Protein 9DD3 (pdb70)

Secondary structure (DSSP, 8-state):
-HHHHHHHHHHHHHHHH---HHHHHHHHHHHHHHHH---HHHHHHHHHHHHHHHH---HHHHHHHHHHHHHHHHHHSS---HHHHHHHHHHHHHHHH---HHHHHHHHHHHHHHHH---HHHHHHHHHHHHHHHH---HHHHHHHHHHHHHHHHHHHTT--HHHHHHHHHHHHHHHHHHHTT--HHHHHHHHHHHHHHHTT-EEEEEESSSSEEEEEE---HHHHHHHHHHHHHHHHHHT--EEEEE-SSEEEEEE--/-HHHHHHHHHHHHHHHHHH-

Foldseek 3Di:
DVLLVQLVVLLVVLCVLDVDVLSNVLSVLLSVLLVLAPDVVLSVLSNVLSVVSVVDDDPLVNSLSSLLSNLVSLPPRDHDPPLLVLLSVLLVVQLVPDPDVLSSCLSSQLSSLLSVADDPLLSVLLNVLSVVLVVDPDQLLSLLSSLLSNLLSLLRSVPFDPVLSVVSSVLSVVLSVCVVVPHALLVSLVSSLVSNLSRVPWDWDWDPPDPKIKIKTADDDPVRVVSSCVSNVSSCVSNVWDWDWDDDDRIIMIITHD/DVVVVVVVVVVVVVVVVVVD

Radius of gyration: 18.85 Å; Cα contacts (8 Å, |Δi|>4): 467; chains: 2; bounding box: 52×33×50 Å

Nearest PDB structures (foldseek):
  8ure-assembly1_G  TM=5.162E-01  e=3.444E-11  synthetic construct
  6mrs-assembly1_A  TM=9.207E-01  e=2.070E-06  synthetic construct
  7mwr-assembly1_B  TM=3.438E-01  e=7.691E-09  synthetic construct
  8utm-assembly1_E  TM=3.183E-01  e=1.941E-05  synthetic construct
  7mwr-assembly1_A  TM=3.911E-01  e=2.193E-04  synthetic construct

Solvent-accessible surface area: 12663 Å² total; per-residue (Å²): 70,84,65,62,114,58,4,136,100,0,11,115,58,0,32,141,84,6,170,42,134,55,0,105,125,9,0,182,27,2,16,92,4,1,102,86,4,128,50,83,70,0,13,66,0,2,66,61,0,0,59,47,0,53,96,38,135,61,62,99,47,0,44,2,0,0,4,0,2,0,0,0,2,48,2,13,78,71,141,17,66,85,70,19,4,44,2,0,15,28,0,0,57,14,0,74,85,7,165,31,56,67,1,4,41,0,0,0,35,0,0,9,9,1,3,92,18,120,43,100,31,1,4,59,2,1,16,75,2,0,80,76,0,75,90,24,174,72,70,170,22,13,17,3,0,0,1,0,2,12,0,0,1,21,0,11,65,46,62,19,55,50,111,99,3,112,76,1,37,60,9,0,72,95,0,0,54,12,18,91,165,64,19,37,51,31,100,10,0,35,23,0,0,42,0,0,3,91,1,23,38,23,91,56,112,72,89,79,117,61,117,50,26,80,0,23,0,118,46,0,132,137,86,60,16,112,34,0,38,68,1,0,92,15,0,4,101,0,13,58,8,192,27,85,21,128,86,123,71,75,24,0,5,0,10,1,92,116,103,162,126,39,16,127,70,0,2,76,22,0,36,128,0,1,80,86,11,54

Sequence (278 aa):
GSLREEIRKLAEQLSEKYKDEEIRELAREAAELAEESDDPEVLELAYEALKKGLELEDEEKVKLILLAAVLAARRVARGEVPEEKLEIALKALELAEASEDERIIRGALRAALAAARTDDPLALEVVLEALERAQASEDERLIRAILAAAYAFALLAVAGASAERLKEAEAIVKELIAAAEKKGASPQELVLLVIEMMVKGMGVTMETHRSGNEVKVVIKGLHESQQEVLLEAVLFAAELMGVRVRIRFKGDTVTIVVREKKELAKEVIETAKKLIEKLA

B-factor: mean 35.23, std 11.56, range [17.28, 79.84]

Structure (mmCIF, N/CA/C/O backbone):
data_9DD3
#
_entry.id   9DD3
#
_cell.length_a   90.171
_cell.length_b   35.663
_cell.length_c   75.522
_cell.angle_alpha   90.000
_cell.angle_beta   116.200
_cell.angle_gamma   90.000
#
_symmetry.space_group_name_H-M   'C 1 2 1'
#
loop_
_entity.id
_entity.type
_entity.pdbx_description
1 polymer 'Designed allosteric facilitated dissociation switch AS5 H'
2 polymer 'Designed allosteric facilitated dissociation switch AS5 E'
3 water water
#
loop_
_atom_site.group_PDB
_atom_site.id
_atom_site.type_symbol
_atom_site.label_atom_id
_atom_site.label_alt_id
_atom_site.label_comp_id
_atom_site.label_asym_id
_atom_site.label_entity_id
_atom_site.label_seq_id
_atom_site.pdbx_PDB_ins_code
_atom_site.Cartn_x
_atom_site.Cartn_y
_atom_site.Cartn_z
_atom_site.occupancy
_atom_site.B_iso_or_equiv
_atom_site.auth_seq_id
_atom_site.auth_comp_id
_atom_site.auth_asym_id
_atom_site.auth_atom_id
_atom_site.pdbx_PDB_model_num
ATOM 1 N N . GLY A 1 3 ? -19.94181 9.96675 64.27883 1.000 64.58045 0 GLY A N 1
ATOM 2 C CA . GLY A 1 3 ? -21.38413 9.97387 64.11161 1.000 61.32673 0 GLY A CA 1
ATOM 3 C C . GLY A 1 3 ? -21.86664 11.20589 63.37362 1.000 54.68945 0 GLY A C 1
ATOM 4 O O . GLY A 1 3 ? -22.05280 11.18299 62.15526 1.000 49.71638 0 GLY A O 1
ATOM 5 N N . SER A 1 4 ? -22.08404 12.29041 64.12005 1.000 57.72675 1 SER A N 1
ATOM 6 C CA . SER A 1 4 ? -22.36153 13.56756 63.47607 1.000 54.80579 1 SER A CA 1
ATOM 7 C C . SER A 1 4 ? -21.12941 14.09085 62.75239 1.000 40.82543 1 SER A C 1
ATOM 8 O O . SER A 1 4 ? -21.25328 14.75497 61.71661 1.000 39.99304 1 SER A O 1
ATOM 11 N N . LEU A 1 5 ? -19.93777 13.79675 63.27900 1.000 40.40759 2 LEU A N 1
ATOM 12 C CA . LEU A 1 5 ? -18.71044 14.17372 62.58842 1.000 40.04041 2 LEU A CA 1
ATOM 13 C C . LEU A 1 5 ? -18.58780 13.44776 61.25681 1.000 33.40398 2 LEU A C 1
ATOM 14 O O . LEU A 1 5 ? -18.17416 14.04243 60.25499 1.000 34.04882 2 LEU A O 1
ATOM 19 N N . ARG A 1 6 ? -18.94095 12.15927 61.22594 1.000 28.36823 3 ARG A N 1
ATOM 20 C CA . ARG A 1 6 ? -18.82909 11.39611 59.98617 1.000 31.07563 3 ARG A CA 1
ATOM 21 C C . ARG A 1 6 ? -19.74213 11.96143 58.90672 1.000 26.90850 3 ARG A C 1
ATOM 22 O O . ARG A 1 6 ? -19.33932 12.08088 57.74291 1.000 30.72446 3 ARG A O 1
ATOM 30 N N . GLU A 1 7 ? -20.97611 12.31419 59.27581 1.000 26.66028 4 GLU A N 1
ATOM 31 C CA . GLU A 1 7 ? -21.89415 12.93685 58.32765 1.000 34.68860 4 GLU A CA 1
ATOM 32 C C . GLU A 1 7 ? -21.34873 14.26716 57.82367 1.000 34.14811 4 GLU A C 1
ATOM 33 O O . GLU A 1 7 ? -21.37953 14.55067 56.61966 1.000 29.40087 4 GLU A O 1
ATOM 39 N N . GLU A 1 8 ? -20.84745 15.10120 58.73629 1.000 30.20756 5 GLU A N 1
ATOM 40 C CA . GLU A 1 8 ? -20.38167 16.42751 58.34580 1.000 35.17117 5 GLU A CA 1
ATOM 41 C C . GLU A 1 8 ? -19.13432 16.35575 57.47726 1.000 31.08234 5 GLU A C 1
ATOM 42 O O . GLU A 1 8 ? -18.97142 17.17608 56.56565 1.000 28.25863 5 GLU A O 1
ATOM 48 N N . ILE A 1 9 ? -18.25230 15.38650 57.73819 1.000 28.55430 6 ILE A N 1
ATOM 49 C CA . ILE A 1 9 ? -17.04232 15.23645 56.93242 1.000 25.77903 6 ILE A CA 1
ATOM 50 C C . ILE A 1 9 ? -17.40214 14.97865 55.47340 1.000 24.60164 6 ILE A C 1
ATOM 51 O O . ILE A 1 9 ? -16.85557 15.60886 54.56144 1.000 24.28302 6 ILE A O 1
ATOM 56 N N . ARG A 1 10 ? -18.33659 14.05438 55.23187 1.000 26.52263 7 ARG A N 1
ATOM 57 C CA . ARG A 1 10 ? -18.74432 13.77186 53.85902 1.000 28.72526 7 ARG A CA 1
ATOM 58 C C . ARG A 1 10 ? -19.43127 14.97619 53.22386 1.000 29.26929 7 ARG A C 1
ATOM 59 O O . ARG A 1 10 ? -19.20178 15.27620 52.04514 1.000 28.76632 7 ARG A O 1
ATOM 67 N N . LYS A 1 11 ? -20.26605 15.68506 53.98844 1.000 26.38125 8 LYS A N 1
ATOM 68 C CA . LYS A 1 11 ? -20.92603 16.87814 53.46315 1.000 32.89032 8 LYS A CA 1
ATOM 69 C C . LYS A 1 11 ? -19.90608 17.95311 53.10143 1.000 32.31578 8 LYS A C 1
ATOM 70 O O . LYS A 1 11 ? -19.98304 18.56416 52.02951 1.000 29.25167 8 LYS A O 1
ATOM 76 N N . LEU A 1 12 ? -18.93663 18.19457 53.98658 1.000 24.59582 9 LEU A N 1
ATOM 77 C CA . LEU A 1 12 ? -17.96434 19.25763 53.74456 1.000 24.17186 9 LEU A CA 1
ATOM 78 C C . LEU A 1 12 ? -17.07662 18.94331 52.54785 1.000 23.46899 9 LEU A C 1
ATOM 79 O O . LEU A 1 12 ? -16.74133 19.84075 51.76597 1.000 30.25653 9 LEU A O 1
ATOM 84 N N . ALA A 1 13 ? -16.67666 17.68019 52.39354 1.000 26.23747 10 ALA A N 1
ATOM 85 C CA . ALA A 1 13 ? -15.83279 17.31311 51.26080 1.000 35.66919 10 ALA A CA 1
ATOM 86 C C . ALA A 1 13 ? -16.53674 17.59139 49.93864 1.000 34.28962 10 ALA A C 1
ATOM 87 O O . ALA A 1 13 ?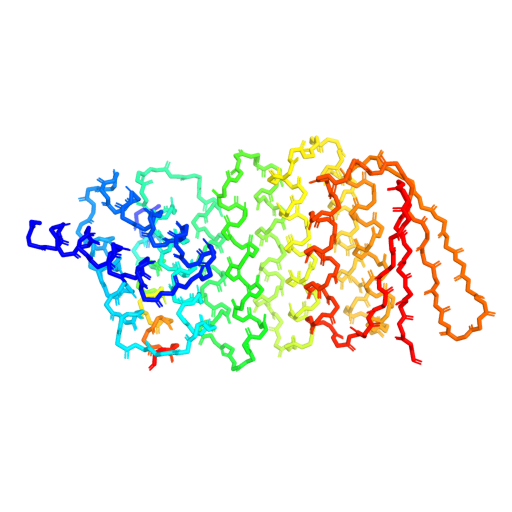 -15.91507 18.07194 48.98235 1.000 30.06578 10 ALA A O 1
ATOM 89 N N . GLU A 1 14 ? -17.83661 17.29984 49.86538 1.000 30.23450 11 GLU A N 1
ATOM 90 C CA . GLU A 1 14 ? -18.58975 17.62054 48.65805 1.000 29.76268 11 GLU A CA 1
ATOM 91 C C . GLU A 1 14 ? -18.71186 19.12785 48.46925 1.000 38.28345 11 GLU A C 1
ATOM 92 O O . GLU A 1 14 ? -18.56906 19.63120 47.34818 1.000 30.14587 11 GLU A O 1
ATOM 98 N N . GLN A 1 15 ? -18.97200 19.86661 49.55267 1.000 26.56561 12 GLN A N 1
ATOM 99 C CA . GLN A 1 15 ? -19.07232 21.31846 49.43868 1.000 30.24459 12 GLN A CA 1
ATOM 100 C C . GLN A 1 15 ? -17.75327 21.92605 48.97893 1.000 36.69586 12 GLN A C 1
ATOM 101 O O . GLN A 1 15 ? -17.73846 22.82263 48.12659 1.000 28.46316 12 GLN A O 1
ATOM 107 N N . LEU A 1 16 ? -16.63272 21.43970 49.52349 1.000 32.71635 13 LEU A N 1
ATOM 108 C CA . LEU A 1 16 ? -15.32575 21.92415 49.08981 1.000 32.67975 13 LEU A CA 1
ATOM 109 C C . LEU A 1 16 ? -15.11251 21.67672 47.60103 1.000 28.11659 13 LEU A C 1
ATOM 110 O O . LEU A 1 16 ? -14.51148 22.50471 46.90493 1.000 36.22675 13 LEU A O 1
ATOM 115 N N . SER A 1 17 ? -15.60928 20.54792 47.09204 1.000 33.61506 14 SER A N 1
ATOM 116 C CA . SER A 1 17 ? -15.45496 20.23260 45.67732 1.000 38.14380 14 SER A CA 1
ATOM 117 C C . SER A 1 17 ? -16.30000 21.13336 44.78535 1.000 46.10369 14 SER A C 1
ATOM 118 O O . SER A 1 17 ? -15.96209 21.31159 43.61082 1.000 38.98146 14 SER A O 1
ATOM 121 N N . GLU A 1 18 ? -17.38658 21.70418 45.30924 1.000 36.73293 15 GLU A N 1
ATOM 122 C CA . GLU A 1 18 ? -18.16137 22.66018 44.52475 1.000 38.00720 15 GLU A CA 1
ATOM 123 C C . GLU A 1 18 ? -17.54322 24.05121 44.57912 1.000 32.59035 15 GLU A C 1
ATOM 124 O O . GLU A 1 18 ? -17.55101 24.77896 43.57897 1.000 34.77513 15 GLU A O 1
ATOM 130 N N . LYS A 1 19 ? -16.99305 24.42895 45.73411 1.000 31.12212 16 LYS A N 1
ATOM 131 C CA . LYS A 1 19 ? -16.45601 25.77469 45.90475 1.000 38.04024 16 LYS A CA 1
ATOM 132 C C . LYS A 1 19 ? -15.21395 25.99533 45.04835 1.000 32.69460 16 LYS A C 1
ATOM 133 O O . LYS A 1 19 ? -15.08047 27.03290 44.38944 1.000 39.40661 16 LYS A O 1
ATOM 139 N N . TYR A 1 20 ? -14.28929 25.03836 45.05090 1.000 33.03634 17 TYR A N 1
ATOM 140 C CA . TYR A 1 20 ? -12.99267 25.19538 44.40384 1.000 40.06416 17 TYR A CA 1
ATOM 141 C C . TYR A 1 20 ? -12.91198 24.33659 43.14896 1.000 37.36775 17 TYR A C 1
ATOM 142 O O . TYR A 1 20 ? -13.17287 23.12910 43.19446 1.000 38.05609 17 TYR A O 1
ATOM 151 N N . LYS A 1 21 ? -12.53826 24.96776 42.03217 1.000 42.94488 18 LYS A N 1
ATOM 152 C CA . LYS A 1 21 ? -12.39856 24.27315 40.75867 1.000 46.87710 18 LYS A CA 1
ATOM 153 C C . LYS A 1 21 ? -11.08287 23.51706 40.63572 1.000 42.21634 18 LYS A C 1
ATOM 154 O O . LYS A 1 21 ? -10.98455 22.60377 39.81003 1.000 56.11797 18 LYS A O 1
ATOM 160 N N . ASP A 1 22 ? -10.07773 23.87125 41.43152 1.000 35.61012 19 ASP A N 1
ATOM 161 C CA . ASP A 1 22 ? -8.76461 23.25431 41.29874 1.000 33.25313 19 ASP A CA 1
ATOM 162 C C . ASP A 1 22 ? -8.82221 21.77150 41.64927 1.000 39.04125 19 ASP A C 1
ATOM 163 O O . ASP A 1 22 ? -9.34126 21.38536 42.70050 1.000 38.39869 19 ASP A O 1
ATOM 168 N N . GLU A 1 23 ? -8.27570 20.93997 40.75643 1.000 37.55908 20 GLU A N 1
ATOM 169 C CA . GLU A 1 23 ? -8.42913 19.49306 40.88416 1.000 38.35894 20 GLU A CA 1
ATOM 170 C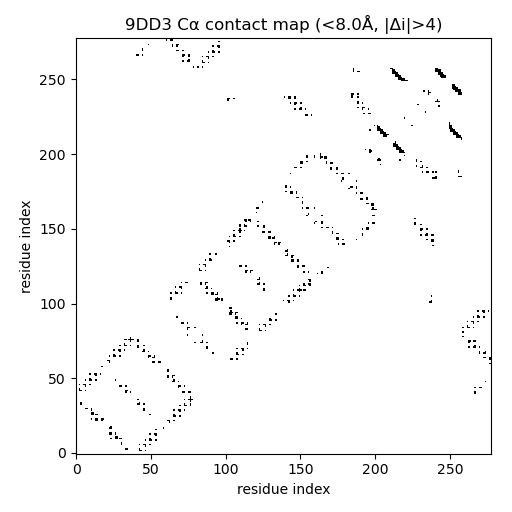 C . GLU A 1 23 ? -7.73271 18.94995 42.12474 1.000 28.18688 20 GLU A C 1
ATOM 171 O O . GLU A 1 23 ? -8.14209 17.91033 42.65393 1.000 37.47942 20 GLU A O 1
ATOM 177 N N . GLU A 1 24 ? -6.69066 19.63388 42.60201 1.000 27.88461 21 GLU A N 1
ATOM 178 C CA . GLU A 1 24 ? -5.94760 19.14568 43.76049 1.000 31.64766 21 GLU A CA 1
ATOM 179 C C . GLU A 1 24 ? -6.76008 19.27826 45.04497 1.000 34.74782 21 GLU A C 1
ATOM 180 O O . GLU A 1 24 ? -6.76976 18.35856 45.87034 1.000 28.76607 21 GLU A O 1
ATOM 186 N N . ILE A 1 25 ? -7.43625 20.41578 45.24353 1.000 36.73445 22 ILE A N 1
ATOM 187 C CA . ILE A 1 25 ? -8.33509 20.54397 46.39224 1.000 36.41051 22 ILE A CA 1
ATOM 188 C C . ILE A 1 25 ? -9.42813 19.48783 46.34211 1.000 32.97359 22 ILE A C 1
ATOM 189 O O . ILE A 1 25 ? -9.74929 18.86425 47.36005 1.000 29.72747 22 ILE A O 1
ATOM 194 N N . ARG A 1 26 ? -10.02181 19.27265 45.16588 1.000 32.12816 23 ARG A N 1
ATOM 195 C CA . ARG A 1 26 ? -11.05967 18.25340 45.04619 1.000 28.69812 23 ARG A CA 1
ATOM 196 C C . ARG A 1 26 ? -10.52062 16.87512 45.40790 1.000 25.88217 23 ARG A C 1
ATOM 197 O O . ARG A 1 26 ? -11.19802 16.09069 46.08364 1.000 28.77295 23 ARG A O 1
ATOM 205 N N . GLU A 1 27 ? -9.29783 16.56695 44.97368 0.965 27.42669 24 GLU A N 1
ATOM 206 C CA . GLU A 1 27 ? -8.70344 15.27133 45.28415 0.965 30.12987 24 GLU A CA 1
ATOM 207 C C . GLU A 1 27 ? -8.40525 15.14266 46.77276 0.965 30.04459 24 GLU A C 1
ATOM 208 O O . GLU A 1 27 ? -8.72854 14.12297 47.39299 0.965 26.81262 24 GLU A O 1
ATOM 214 N N . LEU A 1 28 ? -7.78211 16.16684 47.36186 1.000 23.48706 25 LEU A N 1
ATOM 215 C CA . LEU A 1 28 ? -7.42825 16.10046 48.77823 1.000 23.35336 25 LEU A CA 1
ATOM 216 C C . LEU A 1 28 ? -8.66924 16.09169 49.66567 1.000 25.59069 25 LEU A C 1
ATOM 217 O O . LEU A 1 28 ? -8.69190 15.41665 50.70205 1.000 23.80129 25 LEU A O 1
ATOM 222 N N . ALA A 1 29 ? -9.70446 16.84330 49.28744 1.000 26.64626 26 ALA A N 1
ATOM 223 C CA . ALA A 1 29 ? -10.94738 16.81076 50.05226 1.000 28.04805 26 ALA A CA 1
ATOM 224 C C . ALA A 1 29 ? -11.54800 15.41188 50.05640 1.000 30.68121 26 ALA A C 1
ATOM 225 O O . ALA A 1 29 ? -11.95489 14.90729 51.10952 1.000 27.66489 26 ALA A O 1
ATOM 227 N N . ARG A 1 30 ? -11.59741 14.76652 48.88613 1.000 28.12631 27 ARG A N 1
ATOM 228 C CA . ARG A 1 30 ? -12.10198 13.39916 48.80251 1.000 29.06050 27 ARG A CA 1
ATOM 229 C C . ARG A 1 30 ? -11.22604 12.43385 49.58907 1.000 29.68930 27 ARG A C 1
ATOM 230 O O . ARG A 1 30 ? -11.73537 11.51485 50.24353 1.000 30.82099 27 ARG A O 1
ATOM 238 N N . GLU A 1 31 ? -9.90471 12.62427 49.53784 1.000 26.76759 28 GLU A N 1
ATOM 239 C CA . GLU A 1 31 ? -9.00999 11.71923 50.24844 1.000 25.51141 28 GLU A CA 1
ATOM 240 C C . GLU A 1 31 ? -9.18757 11.85589 51.75383 1.000 25.95444 28 GLU A C 1
ATOM 241 O O . GLU A 1 31 ? -9.14219 10.85741 52.48030 1.000 27.63792 28 GLU A O 1
ATOM 247 N N . ALA A 1 32 ? -9.39737 13.08572 52.23747 1.000 25.80322 29 ALA A N 1
ATOM 248 C CA . ALA A 1 32 ? -9.61810 13.28711 53.66623 1.000 27.57003 29 ALA A CA 1
ATOM 249 C C . ALA A 1 32 ? -10.85440 12.53823 54.13961 1.000 30.38336 29 ALA A C 1
ATOM 250 O O . ALA A 1 32 ? -10.83399 11.89969 55.19665 1.000 29.71327 29 ALA A O 1
ATOM 252 N N . ALA A 1 33 ? -11.93805 12.59133 53.36293 1.000 27.65502 30 ALA A N 1
ATOM 253 C CA . ALA A 1 33 ? -13.14286 11.85838 53.73388 1.000 33.93020 30 ALA A CA 1
ATOM 254 C C . ALA A 1 33 ? -12.89443 10.35483 53.73965 1.000 29.98308 30 ALA A C 1
ATOM 255 O O . ALA A 1 33 ? -13.36508 9.64258 54.63547 1.000 29.57297 30 ALA A O 1
ATOM 257 N N . GLU A 1 34 ? -12.15485 9.85251 52.74766 1.000 26.43578 31 GLU A N 1
ATOM 258 C CA . GLU A 1 34 ? -11.89975 8.41812 52.67386 1.000 28.48591 31 GLU A CA 1
ATOM 259 C C . GLU A 1 34 ? -11.02622 7.95938 53.83626 1.000 29.84969 31 GLU A C 1
ATOM 260 O O . GLU A 1 34 ? -11.34231 6.97210 54.51198 1.000 29.24410 31 GLU A O 1
ATOM 266 N N . LEU A 1 35 ? -9.93122 8.67838 54.09712 1.000 27.00329 32 LEU A N 1
ATOM 267 C CA . LEU A 1 35 ? -9.04120 8.30063 55.19096 1.000 26.37319 32 LEU A CA 1
ATOM 268 C C . LEU A 1 35 ? -9.73181 8.42960 56.54350 1.000 27.88985 32 LEU A C 1
ATOM 269 O O . LEU A 1 35 ? -9.49709 7.62014 57.44787 1.000 30.54610 32 LEU A O 1
ATOM 274 N N . ALA A 1 36 ? -10.57435 9.45124 56.70966 1.000 31.37712 33 ALA A N 1
ATOM 275 C CA . ALA A 1 36 ? -11.29942 9.60153 57.96708 1.000 35.58231 33 ALA A CA 1
ATOM 276 C C . ALA A 1 36 ? -12.22881 8.41909 58.21063 1.000 39.22036 33 ALA A C 1
ATOM 277 O O . ALA A 1 36 ? -12.36636 7.95088 59.34746 1.000 38.19605 33 ALA A O 1
ATOM 279 N N . GLU A 1 37 ? -12.86437 7.91133 57.15291 1.000 31.28012 34 GLU A N 1
ATOM 280 C CA . GLU A 1 37 ? -13.73420 6.75032 57.30960 1.000 39.06891 34 GLU A CA 1
ATOM 281 C C . GLU A 1 37 ? -12.92715 5.48275 57.56934 1.000 42.79387 34 GLU A C 1
ATOM 282 O O . GLU A 1 37 ? -13.31727 4.65621 58.40290 1.000 34.87077 34 GLU A O 1
ATOM 288 N N . GLU A 1 38 ? -11.79784 5.31294 56.86979 1.000 34.13885 35 GLU A N 1
ATOM 289 C CA . GLU A 1 38 ? -10.99536 4.10241 57.03581 1.000 31.58374 35 GLU A CA 1
ATOM 290 C C . GLU A 1 38 ? -10.40749 3.99488 58.43734 1.000 41.93794 35 GLU A C 1
ATOM 291 O O . GLU A 1 38 ? -10.17331 2.88329 58.92504 1.000 41.89042 35 GLU A O 1
ATOM 297 N N . SER A 1 39 ? -10.16665 5.11986 59.09857 1.000 37.78950 36 SER A N 1
ATOM 298 C CA . SER A 1 39 ? -9.72312 5.10034 60.48256 1.000 41.50602 36 SER A CA 1
ATOM 299 C C . SER A 1 39 ? -10.92489 5.01302 61.41397 1.000 44.29425 36 SER A C 1
ATOM 300 O O . SER A 1 39 ? -12.01244 5.50779 61.10654 1.000 52.19511 36 SER A O 1
ATOM 303 N N . ASP A 1 40 ? -10.72173 4.36764 62.55934 0.775 46.03906 37 ASP A N 1
ATOM 304 C CA . ASP A 1 40 ? -11.71818 4.34916 63.62013 0.775 56.90018 37 ASP A CA 1
ATOM 305 C C . ASP A 1 40 ? -11.35874 5.29850 64.75214 0.775 58.75257 37 ASP A C 1
ATOM 306 O O . ASP A 1 40 ? -11.95242 5.21817 65.83221 0.775 45.05680 37 ASP A O 1
ATOM 311 N N . ASP A 1 41 ? -10.40138 6.19538 64.52372 1.000 59.47238 38 ASP A N 1
ATOM 312 C CA . ASP A 1 41 ? -9.94509 7.11706 65.55201 1.000 39.65746 38 ASP A CA 1
ATOM 313 C C . ASP A 1 41 ? -10.83504 8.35048 65.55889 1.000 54.55313 38 ASP A C 1
ATOM 314 O O . ASP A 1 41 ? -10.95617 9.01909 64.52121 1.000 39.73833 38 ASP A O 1
ATOM 319 N N . PRO A 1 42 ? -11.48557 8.67586 66.67864 1.000 47.47388 39 PRO A N 1
ATOM 320 C CA . PRO A 1 42 ? -12.18466 9.96692 66.75685 1.000 45.29540 39 PRO A CA 1
ATOM 321 C C . PRO A 1 42 ? -11.26206 11.14253 66.50684 1.000 41.16396 39 PRO A C 1
ATOM 322 O O . PRO A 1 42 ? -11.66282 12.10766 65.84733 1.000 40.91640 39 PRO A O 1
ATOM 326 N N . GLU A 1 43 ? -10.02380 11.07655 67.00997 1.000 42.90483 40 GLU A N 1
ATOM 327 C CA . GLU A 1 43 ? -9.08231 12.17906 66.84101 1.000 36.14712 40 GLU A CA 1
ATOM 328 C C . GLU A 1 43 ? -8.80046 12.46889 65.37239 1.000 32.74459 40 GLU A C 1
ATOM 329 O O . GLU A 1 43 ? -8.58848 13.62978 65.00217 1.000 36.07393 40 GLU A O 1
ATOM 335 N N . VAL A 1 44 ? -8.79037 11.43584 64.52500 1.000 29.76607 41 VAL A N 1
ATOM 336 C CA . VAL A 1 44 ? -8.64869 11.65488 63.08814 1.000 36.34405 41 VAL A CA 1
ATOM 337 C C . VAL A 1 44 ? -9.90684 12.30325 62.52364 1.000 29.65672 41 VAL A C 1
ATOM 338 O O . VAL A 1 44 ? -9.83734 13.14800 61.62137 1.000 30.11115 41 VAL A O 1
ATOM 342 N N . LEU A 1 45 ? -11.07521 11.92282 63.04716 1.000 30.53539 42 LEU A N 1
ATOM 343 C CA . LEU A 1 45 ? -12.32829 12.50578 62.57648 1.000 33.72539 42 LEU A CA 1
ATOM 344 C C . LEU A 1 45 ? -12.41464 13.99246 62.90261 1.000 26.27031 42 LEU A C 1
ATOM 345 O O . LEU A 1 45 ? -12.81817 14.79289 62.05008 1.000 30.02602 42 LEU A O 1
ATOM 350 N N . GLU A 1 46 ? -12.05267 14.38739 64.13160 1.000 31.06704 43 GLU A N 1
ATOM 351 C CA . GLU A 1 46 ? -12.06856 15.81113 64.46046 1.000 35.79536 43 GLU A CA 1
ATOM 352 C C . GLU A 1 46 ? -11.04435 16.57885 63.64103 1.000 21.90260 43 GLU A C 1
ATOM 353 O O . GLU A 1 46 ? -11.28076 17.73932 63.29058 1.000 29.62860 43 GLU A O 1
ATOM 359 N N . LEU A 1 47 ? -9.90761 15.95164 63.32807 1.000 26.97403 44 LEU A N 1
ATOM 360 C CA . LEU A 1 47 ? -8.91232 16.61054 62.48970 1.000 26.25046 44 LEU A CA 1
ATOM 361 C C . LEU A 1 47 ? -9.44957 16.83858 61.08308 1.000 31.97948 44 LEU A C 1
ATOM 362 O O . LEU A 1 47 ? -9.36609 17.95041 60.55179 1.000 26.13983 44 LEU A O 1
ATOM 367 N N . ALA A 1 48 ? -10.00017 15.79210 60.46053 1.000 30.26330 45 ALA A N 1
ATOM 368 C CA . ALA A 1 48 ? -10.55680 15.94430 59.11912 1.000 32.29243 45 ALA A CA 1
ATOM 369 C C . ALA A 1 48 ? -11.69607 16.95557 59.10511 1.000 31.87691 45 ALA A C 1
ATOM 370 O O . ALA A 1 48 ? -11.78265 17.79136 58.19853 1.000 25.04050 45 ALA A O 1
ATOM 372 N N . TYR A 1 49 ? -12.57079 16.90617 60.11195 1.000 27.80541 46 TYR A N 1
ATOM 373 C CA . TYR A 1 49 ? -13.68314 17.84702 60.17635 1.000 29.18845 46 TYR A CA 1
ATOM 374 C C . TYR A 1 49 ? -13.17525 19.27954 60.28925 1.000 26.65674 46 TYR A C 1
ATOM 375 O O . TYR A 1 49 ? -13.62201 20.17147 59.55805 1.000 29.68605 46 TYR A O 1
ATOM 384 N N . GLU A 1 50 ? -12.22334 19.51024 61.19715 1.000 29.27420 47 GLU A N 1
ATOM 385 C CA . GLU A 1 50 ? -11.68219 20.85049 61.39881 1.000 30.40401 47 GLU A CA 1
ATOM 386 C C . GLU A 1 50 ? -11.04349 21.39386 60.12829 1.000 24.80796 47 GLU A C 1
ATOM 387 O O . GLU A 1 50 ? -11.23434 22.56480 59.78246 1.000 28.31666 47 GLU A O 1
ATOM 393 N N . ALA A 1 51 ? -10.28766 20.55493 59.41786 1.000 27.15897 48 ALA A N 1
ATOM 394 C CA . ALA A 1 51 ? -9.60640 21.01213 58.21063 1.000 24.45885 48 ALA A CA 1
ATOM 395 C C . ALA A 1 51 ? -10.59673 21.31613 57.09595 1.000 24.65498 48 ALA A C 1
ATOM 396 O O . ALA A 1 51 ? -10.48364 22.34448 56.41835 1.000 27.44769 48 ALA A O 1
ATOM 398 N N . LEU A 1 52 ? -11.56719 20.42638 56.88253 1.000 23.69199 49 LEU A N 1
ATOM 399 C CA . LEU A 1 52 ? -12.55730 20.65382 55.83583 1.000 25.60238 49 LEU A CA 1
ATOM 400 C C . LEU A 1 52 ? -13.39236 21.89075 56.13442 1.000 28.62181 49 LEU A C 1
ATOM 401 O O . LEU A 1 52 ? -13.72107 22.66127 55.22539 1.000 29.27235 49 LEU A O 1
ATOM 406 N N . LYS A 1 53 ? -13.72885 22.10460 57.41012 1.000 25.47912 50 LYS A N 1
ATOM 407 C CA . LYS A 1 53 ? -14.51348 23.27546 57.78933 1.000 29.58656 50 LYS A CA 1
ATOM 408 C C . LYS A 1 53 ? -13.74560 24.56530 57.52475 1.000 29.98832 50 LYS A C 1
ATOM 409 O O . LYS A 1 53 ? -14.31496 25.54607 57.03215 1.000 34.99620 50 LYS A O 1
ATOM 415 N N . LYS A 1 54 ? -12.45003 24.58439 57.84827 1.000 30.50910 51 LYS A N 1
ATOM 416 C CA . LYS A 1 54 ? -11.63876 25.76668 57.57493 1.000 31.27352 51 LYS A CA 1
ATOM 417 C C . LYS A 1 54 ? -11.51839 26.01806 56.07714 1.000 39.76505 51 LYS A C 1
ATOM 418 O O . LYS A 1 54 ? -11.51876 27.17206 55.63227 1.000 40.20969 51 LYS A O 1
ATOM 424 N N . GLY A 1 55 ? -11.41432 24.95153 55.28281 1.000 39.29100 52 GLY A N 1
ATOM 425 C CA . GLY A 1 55 ? -11.40955 25.11693 53.83993 1.000 40.12427 52 GLY A CA 1
ATOM 426 C C . GLY A 1 55 ? -12.66818 25.77826 53.31734 1.000 50.03605 52 GLY A C 1
ATOM 427 O O . GLY A 1 55 ? -12.62763 26.49552 52.31383 1.000 59.55494 52 GLY A O 1
ATOM 428 N N . LEU A 1 56 ? -13.79920 25.55723 53.98961 1.000 41.89677 53 LEU A N 1
ATOM 429 C CA . LEU A 1 56 ? -15.04198 26.20212 53.58616 1.000 41.96887 53 LEU A CA 1
ATOM 430 C C . LEU A 1 56 ? -15.14778 27.62723 54.11799 1.000 48.33148 53 LEU A C 1
ATOM 431 O O . LEU A 1 56 ? -15.75121 28.48365 53.46156 1.000 54.18877 53 LEU A O 1
ATOM 436 N N . GLU A 1 57 ? -14.57227 27.90264 55.29180 1.000 40.47388 54 GLU A N 1
ATOM 437 C CA . GLU A 1 57 ? -14.61872 29.25619 55.83733 1.000 46.17464 54 GLU A CA 1
ATOM 438 C C . GLU A 1 57 ? -13.66565 30.19271 55.10776 1.000 47.44519 54 GLU A C 1
ATOM 439 O O . GLU A 1 57 ? -13.91335 31.40256 55.04292 1.000 38.51838 54 GLU A O 1
ATOM 445 N N . LEU A 1 58 ? -12.57949 29.66171 54.56422 1.000 35.10692 55 LEU A N 1
ATOM 446 C CA . LEU A 1 58 ? -11.55542 30.47195 53.92749 1.000 31.20592 55 LEU A CA 1
ATOM 447 C C . LEU A 1 58 ? -11.85053 30.61741 52.43719 1.000 39.79526 55 LEU A C 1
ATOM 448 O O . LEU A 1 58 ? -12.61516 29.84659 51.85173 1.000 50.72261 55 LEU A O 1
ATOM 453 N N . GLU A 1 59 ? -11.23374 31.62828 51.82390 0.634 46.36790 56 GLU A N 1
ATOM 454 C CA . GLU A 1 59 ? -11.35507 31.84285 50.38909 0.634 43.94993 56 GLU A CA 1
ATOM 455 C C . GLU A 1 59 ? -10.03239 31.75816 49.64156 0.634 40.44204 56 GLU A C 1
ATOM 456 O O . GLU A 1 59 ? -10.04364 31.76101 48.40535 0.634 52.44438 56 GLU A O 1
ATOM 462 N N . ASP A 1 60 ? -8.90364 31.67918 50.34181 1.000 50.35375 57 ASP A N 1
ATOM 463 C CA . ASP A 1 60 ? -7.59772 31.58781 49.69614 1.000 46.56699 57 ASP A CA 1
ATOM 464 C C . ASP A 1 60 ? -7.31884 30.12629 49.36319 1.000 51.30215 57 ASP A C 1
ATOM 465 O O . ASP A 1 60 ? -7.14648 29.29996 50.26554 1.000 45.59873 57 ASP A O 1
ATOM 470 N N . GLU A 1 61 ? -7.26724 29.81200 48.06420 1.000 42.74838 58 GLU A N 1
ATOM 471 C CA . GLU A 1 61 ? -7.01443 28.43967 47.63088 1.000 39.20063 58 GLU A CA 1
ATOM 472 C C . GLU A 1 61 ? -5.68968 27.91465 48.16952 1.000 40.98145 58 GLU A C 1
ATOM 473 O O . GLU A 1 61 ? -5.58281 26.73504 48.52322 1.000 38.86490 58 GLU A O 1
ATOM 479 N N . GLU A 1 62 ? -4.66842 28.77454 48.23605 0.850 36.07257 59 GLU A N 1
ATOM 480 C CA . GLU A 1 62 ? -3.34403 28.32942 48.66084 0.850 39.79817 59 GLU A CA 1
ATOM 481 C C . GLU A 1 62 ? -3.35788 27.85429 50.10782 0.850 35.60003 59 GLU A C 1
ATOM 482 O O . GLU A 1 62 ? -2.83278 26.78138 50.42544 0.850 32.39043 59 GLU A O 1
ATOM 488 N N . LYS A 1 63 ? -3.94261 28.64979 51.00637 1.000 38.03360 60 LYS A N 1
ATOM 489 C CA . LYS A 1 63 ? -4.01658 28.23819 52.40473 1.000 30.41837 60 LYS A CA 1
ATOM 490 C C . LYS A 1 63 ? -4.86960 26.98508 52.55813 1.000 28.63593 60 LYS A C 1
ATOM 491 O O . LYS A 1 63 ? -4.55652 26.10617 53.37062 1.000 27.57534 60 LYS A O 1
ATOM 497 N N . VAL A 1 64 ? -5.94249 26.87878 51.76981 1.000 28.70480 61 VAL A N 1
ATOM 498 C CA . VAL A 1 64 ? -6.81476 25.71142 51.84845 1.000 26.49347 61 VAL A CA 1
ATOM 499 C C . VAL A 1 64 ? -6.07434 24.45823 51.38980 1.000 29.74166 61 VAL A C 1
ATOM 500 O O . VAL A 1 64 ? -6.18121 23.39413 52.01277 1.000 21.85887 61 VAL A O 1
ATOM 504 N N . LYS A 1 65 ? -5.30913 24.56293 50.29765 1.000 28.59834 62 LYS A N 1
ATOM 505 C CA . LYS A 1 65 ? -4.45575 23.45518 49.86564 1.000 25.31099 62 LYS A CA 1
ATOM 506 C C . LYS A 1 65 ? -3.55166 22.97060 50.99350 1.000 25.09763 62 LYS A C 1
ATOM 507 O O . LYS A 1 65 ? -3.45500 21.76569 51.25726 1.000 27.43954 62 LYS A O 1
ATOM 513 N N . LEU A 1 66 ? -2.86849 23.90390 51.65802 1.000 27.27944 63 LEU A N 1
ATOM 514 C CA . LEU A 1 66 ? -1.92358 23.53468 52.70730 1.000 28.88016 63 LEU A CA 1
ATOM 515 C C . LEU A 1 66 ? -2.63737 22.90132 53.89314 1.000 26.02450 63 LEU A C 1
ATOM 516 O O . LEU A 1 66 ? -2.12379 21.95463 54.50137 1.000 23.21079 63 LEU A O 1
ATOM 521 N N . ILE A 1 67 ? -3.82556 23.40821 54.22851 1.000 27.09510 64 ILE A N 1
ATOM 522 C CA . ILE A 1 67 ? -4.60206 22.83973 55.32785 1.000 27.46803 64 ILE A CA 1
ATOM 523 C C . ILE A 1 67 ? -4.98971 21.39990 55.01221 1.000 22.93990 64 ILE A C 1
ATOM 524 O O . ILE A 1 67 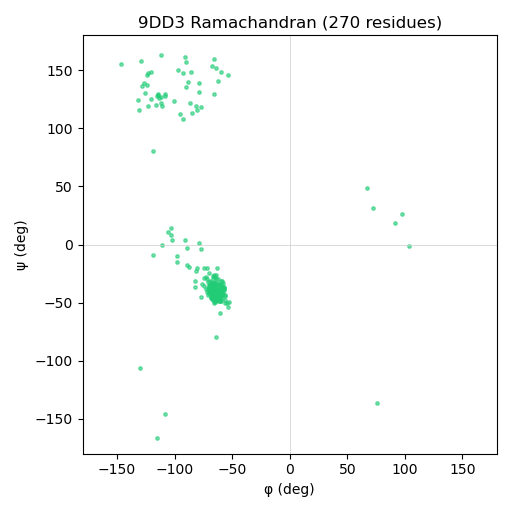? -4.85545 20.50128 55.85379 1.000 24.44287 64 ILE A O 1
ATOM 529 N N . LEU A 1 68 ? -5.45823 21.15314 53.78538 1.000 27.37780 65 LEU A N 1
ATOM 530 C CA . LEU A 1 68 ? -5.84530 19.79840 53.40909 1.000 24.91749 65 LEU A CA 1
ATOM 531 C C . LEU A 1 68 ? -4.63332 18.88261 53.28655 1.000 23.92559 65 LEU A C 1
ATOM 532 O O . LEU A 1 68 ? -4.72283 17.69560 53.62292 1.000 24.43833 65 LEU A O 1
ATOM 537 N N . LEU A 1 69 ? -3.49768 19.40843 52.82013 1.000 24.63508 66 LEU A N 1
ATOM 538 C CA . LEU A 1 69 ? -2.28075 18.60176 52.78792 1.000 25.12409 66 LEU A CA 1
ATOM 539 C C . LEU A 1 69 ? -1.89707 18.13571 54.18764 1.000 21.19072 66 LEU A C 1
ATOM 540 O O . LEU A 1 69 ? -1.54575 16.96982 54.38462 1.000 22.68088 66 LEU A O 1
ATOM 545 N N . ALA A 1 70 ? -1.97429 19.03099 55.17675 1.000 24.75670 67 ALA A N 1
ATOM 546 C CA . ALA A 1 70 ? -1.65048 18.64673 56.54713 1.000 23.24415 67 ALA A CA 1
ATOM 547 C C . ALA A 1 70 ? -2.61541 17.59170 57.07541 1.000 21.49324 67 ALA A C 1
ATOM 548 O O . ALA A 1 70 ? -2.20020 16.62824 57.73217 1.000 22.63863 67 ALA A O 1
ATOM 550 N N . ALA A 1 71 ? -3.91053 17.76044 56.80548 1.000 22.67081 68 ALA A N 1
ATOM 551 C CA . ALA A 1 71 ? -4.90003 16.82694 57.33382 1.000 27.25128 68 ALA A CA 1
ATOM 552 C C . ALA A 1 71 ? -4.77117 15.45153 56.69034 1.000 29.38265 68 ALA A C 1
ATOM 553 O O . ALA A 1 71 ? -4.89637 14.42943 57.37261 1.000 26.56062 68 ALA A O 1
ATOM 555 N N . VAL A 1 72 ? -4.52381 15.40303 55.38001 1.000 22.54637 69 VAL A N 1
ATOM 556 C CA . VAL A 1 72 ? -4.37691 14.11677 54.70478 1.000 20.55393 69 VAL A CA 1
ATOM 557 C C . VAL A 1 72 ? -3.09809 13.41551 55.15387 1.000 22.15693 69 VAL A C 1
ATOM 558 O O . VAL A 1 72 ? -3.09917 12.20808 55.41720 1.000 25.01831 69 VAL A O 1
ATOM 562 N N . LEU A 1 73 ? -1.99326 14.15909 55.25875 1.000 22.05607 70 LEU A N 1
ATOM 563 C CA . LEU A 1 73 ? -0.75455 13.59276 55.78966 1.000 20.26933 70 LEU A CA 1
ATOM 564 C C . LEU A 1 73 ? -0.98274 12.94208 57.14468 1.000 20.99398 70 LEU A C 1
ATOM 565 O O . LEU A 1 73 ? -0.64378 11.77212 57.35467 1.000 23.91431 70 LEU A O 1
ATOM 570 N N . ALA A 1 74 ? -1.55652 13.69809 58.08200 1.000 25.23288 71 ALA A N 1
ATOM 571 C CA . ALA A 1 74 ? -1.75041 13.17081 59.42715 1.000 25.00554 71 ALA A CA 1
ATOM 572 C C . ALA A 1 74 ? -2.69272 11.97456 59.42276 1.000 24.63616 71 ALA A C 1
ATOM 573 O O . ALA A 1 74 ? -2.42474 10.96522 60.08367 1.000 29.03451 71 ALA A O 1
ATOM 575 N N . ALA A 1 75 ? -3.79275 12.06170 58.66755 1.000 23.53256 72 ALA A N 1
ATOM 576 C CA . ALA A 1 75 ? -4.74273 10.95513 58.60340 1.000 22.30926 72 ALA A CA 1
ATOM 577 C C . ALA A 1 75 ? -4.13903 9.72232 57.94449 1.000 22.06776 72 ALA A C 1
ATOM 578 O O . ALA A 1 75 ? -4.47633 8.59412 58.32190 1.000 31.18796 72 ALA A O 1
ATOM 580 N N A ARG A 1 76 ? -3.24570 9.90933 56.97103 0.521 23.87043 73 ARG A N 1
ATOM 581 N N B ARG A 1 76 ? -3.25111 9.91260 56.96761 0.479 23.87261 73 ARG A N 1
ATOM 582 C CA A ARG A 1 76 ? -2.66461 8.76053 56.28271 0.521 27.09691 73 ARG A CA 1
ATOM 583 C CA B ARG A 1 76 ? -2.65589 8.77084 56.28070 0.479 27.11836 73 ARG A CA 1
ATOM 584 C C A ARG A 1 76 ? -1.74145 7.97197 57.20460 0.521 28.67342 73 ARG A C 1
ATOM 585 C C B ARG A 1 76 ? -1.74977 7.97544 57.21141 0.479 28.67872 73 ARG A C 1
ATOM 586 O O A ARG A 1 76 ? -1.72902 6.73634 57.16807 0.521 32.46594 73 ARG A O 1
ATOM 587 O O B ARG A 1 76 ? -1.75779 6.73951 57.18657 0.479 32.42952 73 ARG A O 1
ATOM 602 N N . VAL A 1 77 ? -0.96968 8.66228 58.04777 1.000 26.72078 74 VAL A N 1
ATOM 603 C CA . VAL A 1 77 ? -0.04690 7.96880 58.94082 1.000 27.40741 74 VAL A CA 1
ATOM 604 C C . VAL A 1 77 ? -0.69565 7.53366 60.25222 1.000 31.92029 74 VAL A C 1
ATOM 605 O O . VAL A 1 77 ? -0.11980 6.70194 60.96829 1.000 29.74137 74 VAL A O 1
ATOM 609 N N . ALA A 1 78 ? -1.87255 8.06159 60.58722 1.000 31.21389 75 ALA A N 1
ATOM 610 C CA . ALA A 1 78 ? -2.56650 7.67192 61.80706 1.000 37.45439 75 ALA A CA 1
ATOM 611 C C . ALA A 1 78 ? -3.65137 6.63090 61.56674 1.000 54.61044 75 ALA A C 1
ATOM 612 O O . ALA A 1 78 ? -4.18595 6.08081 62.53584 1.000 50.19906 75 ALA A O 1
ATOM 614 N N . ARG A 1 79 ? -3.98651 6.35019 60.31055 1.000 41.25640 76 ARG A N 1
ATOM 615 C CA . ARG A 1 79 ? -4.96642 5.32214 59.98668 1.000 55.20337 76 ARG A CA 1
ATOM 616 C C . ARG A 1 79 ? -4.30642 3.95037 60.05242 1.000 47.67718 76 ARG A C 1
ATOM 617 O O . ARG A 1 79 ? -3.39394 3.65599 59.27337 1.000 65.91433 76 ARG A O 1
ATOM 625 N N . GLY A 1 80 ? -4.76106 3.11732 60.98504 1.000 56.61359 77 GLY A N 1
ATOM 626 C CA . GLY A 1 80 ? -4.23112 1.77585 61.12454 1.000 57.11706 77 GLY A CA 1
ATOM 627 C C . GLY A 1 80 ? -2.87171 1.73155 61.78901 1.000 52.49951 77 GLY A C 1
ATOM 628 O O . GLY A 1 80 ? -2.63689 2.41859 62.78766 1.000 52.55151 77 GLY A O 1
ATOM 629 N N . GLU A 1 81 ? -1.96799 0.91970 61.24489 1.000 49.10838 78 GLU A N 1
ATOM 630 C CA . GLU A 1 81 ? -0.60862 0.79574 61.75674 1.000 58.15894 78 GLU A CA 1
ATOM 631 C C . GLU A 1 81 ? 0.35808 0.91737 60.58993 1.000 51.36381 78 GLU A C 1
ATOM 632 O O . GLU A 1 81 ? 0.36203 0.06918 59.69194 1.000 61.42518 78 GLU A O 1
ATOM 638 N N . VAL A 1 82 ? 1.16928 1.96858 60.60368 1.000 39.18102 79 VAL A N 1
ATOM 639 C CA . VAL A 1 82 ? 2.11606 2.24110 59.52718 1.000 35.27306 79 VAL A CA 1
ATOM 640 C C . VAL A 1 82 ? 3.52860 2.04506 60.06518 1.000 40.14178 79 VAL A C 1
ATOM 641 O O . VAL A 1 82 ? 3.71311 1.98635 61.28969 1.000 37.46899 79 VAL A O 1
ATOM 645 N N . PRO A 1 83 ? 4.54248 1.90801 59.20745 1.000 36.08605 80 PRO A N 1
ATOM 646 C CA . PRO A 1 83 ? 5.92126 1.87210 59.70313 1.000 40.99314 80 PRO A CA 1
ATOM 647 C C . PRO A 1 83 ? 6.22354 3.07955 60.58015 1.000 34.75281 80 PRO A C 1
ATOM 648 O O . PRO A 1 83 ? 5.70450 4.17742 60.36309 1.000 34.09382 80 PRO A O 1
ATOM 652 N N . GLU A 1 84 ? 7.06011 2.85577 61.59695 1.000 34.28611 81 GLU A N 1
ATOM 653 C CA . GLU A 1 84 ? 7.44194 3.94303 62.49097 1.000 36.10502 81 GLU A CA 1
ATOM 654 C C . GLU A 1 84 ? 8.08862 5.08790 61.72585 1.000 30.18264 81 GLU A C 1
ATOM 655 O O . GLU A 1 84 ? 7.91774 6.25571 62.09438 1.000 34.23221 81 GLU A O 1
ATOM 661 N N . GLU A 1 85 ? 8.81368 4.77229 60.64790 1.000 32.73502 82 GLU A N 1
ATOM 662 C CA . GLU A 1 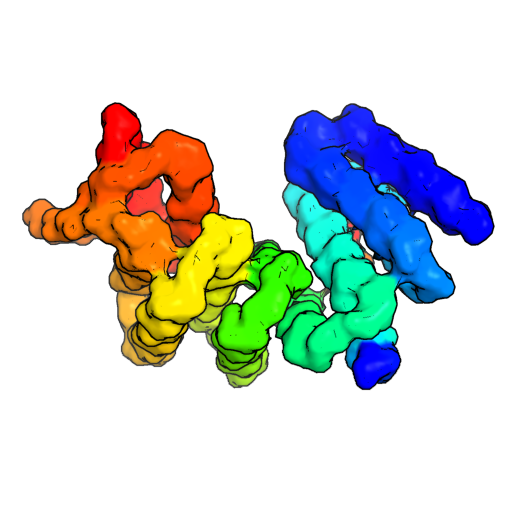85 ? 9.48309 5.80747 59.86694 1.000 30.39457 82 GLU A CA 1
ATOM 663 C C . GLU A 1 85 ? 8.47966 6.75811 59.22029 1.000 32.04462 82 GLU A C 1
ATOM 664 O O . GLU A 1 85 ? 8.75651 7.95613 59.08818 1.000 28.72101 82 GLU A O 1
ATOM 670 N N . LYS A 1 86 ? 7.31055 6.25102 58.81242 1.000 28.71592 83 LYS A N 1
ATOM 671 C CA . LYS A 1 86 ? 6.29553 7.12543 58.22744 1.000 27.08904 83 LYS A CA 1
ATOM 672 C C . LYS A 1 86 ? 5.74742 8.10270 59.25697 1.000 30.34219 83 LYS A C 1
ATOM 673 O O . LYS A 1 86 ? 5.53165 9.28002 58.94990 1.000 26.68436 83 LYS A O 1
ATOM 679 N N . LEU A 1 87 ? 5.49829 7.62816 60.47772 1.000 23.87076 84 LEU A N 1
ATOM 680 C CA . LEU A 1 87 ? 5.06049 8.52695 61.53779 1.000 26.61848 84 LEU A CA 1
ATOM 681 C C . LEU A 1 87 ? 6.11568 9.58362 61.83068 1.000 29.19762 84 LEU A C 1
ATOM 682 O O . LEU A 1 87 ? 5.79184 10.76657 61.99191 1.000 30.99403 84 LEU A O 1
ATOM 687 N N . GLU A 1 88 ? 7.38816 9.17831 61.89700 0.810 23.33022 85 GLU A N 1
ATOM 688 C CA . GLU A 1 88 ? 8.44442 10.14066 62.19303 0.810 21.32729 85 GLU A CA 1
ATOM 689 C C . GLU A 1 88 ? 8.61273 11.14822 61.05975 0.810 18.27367 85 GLU A C 1
ATOM 690 O O . GLU A 1 88 ? 8.88643 12.32761 61.30750 0.810 23.78209 85 GLU A O 1
ATOM 696 N N . ILE A 1 89 ? 8.44388 10.70597 59.81298 1.000 24.35014 86 ILE A N 1
ATOM 697 C CA . ILE A 1 89 ? 8.48485 11.63716 58.68814 1.000 24.90794 86 ILE A CA 1
ATOM 698 C C . ILE A 1 89 ? 7.38199 12.68028 58.82981 1.000 26.84210 86 ILE A C 1
ATOM 699 O O . ILE A 1 89 ? 7.62432 13.88974 58.71385 1.000 26.15569 86 ILE A O 1
ATOM 704 N N . ALA A 1 90 ? 6.15323 12.22821 59.10055 1.000 21.80594 87 ALA A N 1
ATOM 705 C CA . ALA A 1 90 ? 5.03350 13.16017 59.20426 1.000 21.25128 87 ALA A CA 1
ATOM 706 C C . ALA A 1 90 ? 5.23740 14.13558 60.35302 1.000 25.81470 87 ALA A C 1
ATOM 707 O O . ALA A 1 90 ? 5.00893 15.34195 60.20222 1.000 24.84903 87 ALA A O 1
ATOM 709 N N . LEU A 1 91 ? 5.68612 13.63066 61.50510 1.000 26.15607 88 LEU A N 1
ATOM 710 C CA . LEU A 1 91 ? 5.87103 14.48208 62.67529 1.000 29.11735 88 LEU A CA 1
ATOM 711 C C . LEU A 1 91 ? 6.89990 15.57053 62.41058 1.000 25.26406 88 LEU A C 1
ATOM 712 O O . LEU A 1 91 ? 6.66061 16.74935 62.69592 1.000 29.27122 88 LEU A O 1
ATOM 717 N N . LYS A 1 92 ? 8.05311 15.19296 61.86025 1.000 25.44600 89 LYS A N 1
ATOM 718 C CA . LYS A 1 92 ? 9.11304 16.17026 61.64803 1.000 26.89612 89 LYS A CA 1
ATOM 719 C C . LYS A 1 92 ? 8.73981 17.18399 60.57481 1.000 26.41145 89 LYS A C 1
ATOM 720 O O . LYS A 1 92 ? 9.09911 18.36283 60.68692 1.000 25.78399 89 LYS A O 1
ATOM 726 N N . ALA A 1 93 ? 8.00312 16.75991 59.54441 1.000 28.38447 90 ALA A N 1
ATOM 727 C CA . ALA A 1 93 ? 7.51873 17.71841 58.55689 1.000 28.45724 90 ALA A CA 1
ATOM 728 C C . ALA A 1 93 ? 6.52242 18.68626 59.17736 1.000 21.71777 90 ALA A C 1
ATOM 729 O O . ALA A 1 93 ? 6.56795 19.89169 58.91116 1.000 24.63139 90 ALA A O 1
ATOM 731 N N . LEU A 1 94 ? 5.60424 18.16926 59.99470 1.000 26.20352 91 LEU A N 1
ATOM 732 C CA . LEU A 1 94 ? 4.61173 19.02723 60.63003 1.000 27.98401 91 LEU A CA 1
ATOM 733 C C . LEU A 1 94 ? 5.26215 19.97893 61.62700 1.000 29.21713 91 LEU A C 1
ATOM 734 O O . LEU A 1 94 ? 4.80784 21.11820 61.78506 1.000 26.93085 91 LEU A O 1
ATOM 739 N N . GLU A 1 95 ? 6.33438 19.54151 62.28932 1.000 31.79071 92 GLU A N 1
ATOM 740 C CA . GLU A 1 95 ? 7.05298 20.43214 63.19507 1.000 35.13325 92 GLU A CA 1
ATOM 741 C C . GLU A 1 95 ? 7.79420 21.52060 62.42793 1.000 34.02277 92 GLU A C 1
ATOM 742 O O . GLU A 1 95 ? 7.78794 22.68744 62.83806 1.000 33.40340 92 GLU A O 1
ATOM 748 N N . LEU A 1 96 ? 8.42618 21.16280 61.30599 1.000 28.56151 93 LEU A N 1
ATOM 749 C CA . LEU A 1 96 ? 9.09692 22.16271 60.47895 1.000 28.87002 93 LEU A CA 1
ATOM 750 C C . LEU A 1 96 ? 8.10715 23.18778 59.94444 1.000 33.49301 93 LEU A C 1
ATOM 751 O O . LEU A 1 96 ? 8.40640 24.38621 59.89070 1.000 29.10910 93 LEU A O 1
ATOM 756 N N . ALA A 1 97 ? 6.92476 22.72998 59.53143 1.000 27.88613 94 ALA A N 1
ATOM 757 C CA . ALA A 1 97 ? 5.91648 23.64506 59.01545 1.000 28.41316 94 ALA A CA 1
ATOM 758 C C . ALA A 1 97 ? 5.38355 24.55430 60.11486 1.000 30.78992 94 ALA A C 1
ATOM 759 O O . ALA A 1 97 ? 5.21730 25.76062 59.90299 1.000 32.45442 94 ALA A O 1
ATOM 761 N N . GLU A 1 98 ? 5.11654 23.99728 61.29855 0.814 26.43767 95 GLU A N 1
ATOM 762 C CA . GLU A 1 98 ? 4.54983 24.80919 62.37116 0.814 31.85495 95 GLU A CA 1
ATOM 763 C C . GLU A 1 98 ? 5.53310 25.86412 62.86374 0.814 35.25462 95 GLU A C 1
ATOM 764 O O . GLU A 1 98 ? 5.11227 26.92102 63.34988 0.814 34.54317 95 GLU A O 1
ATOM 770 N N . ALA A 1 99 ? 6.83667 25.60718 62.73837 1.000 35.04350 96 ALA A N 1
ATOM 771 C CA . ALA A 1 99 ? 7.84984 26.50782 63.27485 1.000 33.92493 96 ALA A CA 1
ATOM 772 C C . ALA A 1 99 ? 8.25260 27.61745 62.31450 1.000 38.24174 96 ALA A C 1
ATOM 773 O O . ALA A 1 99 ? 8.80793 28.62816 62.75942 1.000 46.55606 96 ALA A O 1
ATOM 775 N N . SER A 1 100 ? 7.98937 27.46349 61.02285 1.000 37.94944 97 SER A N 1
ATOM 776 C CA . SER A 1 100 ? 8.48471 28.38804 60.01584 1.000 41.02847 97 SER A CA 1
ATOM 777 C C . SER A 1 100 ? 7.43600 29.43415 59.65659 1.000 42.01158 97 SER A C 1
ATOM 778 O O . SER A 1 100 ? 6.22919 29.18535 59.72094 1.000 47.84728 97 SER A O 1
ATOM 781 N N . GLU A 1 101 ? 7.91782 30.61571 59.27133 0.640 38.47505 98 GLU A N 1
ATOM 782 C CA . GLU A 1 101 ? 7.06940 31.66807 58.73118 0.640 45.16129 98 GLU A CA 1
ATOM 783 C C . GLU A 1 101 ? 7.08746 31.71098 57.20946 0.640 50.90537 98 GLU A C 1
ATOM 784 O O . GLU A 1 101 ? 6.21948 32.35674 56.61205 0.640 45.03802 98 GLU A O 1
ATOM 790 N N . ASP A 1 102 ? 8.04834 31.04148 56.57644 1.000 43.26764 99 ASP A N 1
ATOM 791 C CA . ASP A 1 102 ? 8.13484 30.98760 55.12251 1.000 40.30940 99 ASP A CA 1
ATOM 792 C C . ASP A 1 102 ? 7.16892 29.92962 54.60040 1.000 42.21446 99 ASP A C 1
ATOM 793 O O . ASP A 1 102 ? 7.29015 28.74702 54.93997 1.000 38.86468 99 ASP A O 1
ATOM 798 N N . GLU A 1 103 ? 6.21181 30.35618 53.77150 0.831 31.33951 100 GLU A N 1
ATOM 799 C CA . GLU A 1 103 ? 5.20719 29.43282 53.25383 0.831 34.21770 100 GLU A CA 1
ATOM 800 C C . GLU A 1 103 ? 5.83837 28.35794 52.37566 0.831 36.37969 100 GLU A C 1
ATOM 801 O O . GLU A 1 103 ? 5.29797 27.25254 52.25573 0.831 28.23439 100 GLU A O 1
ATOM 807 N N . ARG A 1 104 ? 6.98621 28.65650 51.76577 1.000 32.69068 101 ARG A N 1
ATOM 808 C CA . ARG A 1 104 ? 7.66141 27.66310 50.93687 1.000 34.59154 101 ARG A CA 1
ATOM 809 C C . ARG A 1 104 ? 8.13937 26.47315 51.75860 1.000 29.02830 101 ARG A C 1
ATOM 810 O O . ARG A 1 104 ? 8.13286 25.34034 51.26520 1.000 27.08717 101 ARG A O 1
ATOM 818 N N . ILE A 1 105 ? 8.55406 26.70670 53.00569 1.000 25.97599 102 ILE A N 1
ATOM 819 C CA . ILE A 1 105 ? 8.98041 25.60827 53.86533 1.000 33.79039 102 ILE A CA 1
ATOM 820 C C . ILE A 1 105 ? 7.78063 24.77224 54.29138 1.000 23.97857 102 ILE A C 1
ATOM 821 O O . ILE A 1 105 ? 7.85777 23.53914 54.36806 1.000 24.18965 102 ILE A O 1
ATOM 826 N N . ILE A 1 106 ? 6.65227 25.42742 54.57043 1.000 23.96350 103 ILE A N 1
ATOM 827 C CA . ILE A 1 106 ? 5.44784 24.70070 54.95776 1.000 22.39700 103 ILE A CA 1
ATOM 828 C C . ILE A 1 106 ? 5.02400 23.76778 53.83485 1.000 24.42244 103 ILE A C 1
ATOM 829 O O . ILE A 1 106 ? 4.73520 22.58613 54.05280 1.000 24.12191 103 ILE A O 1
ATOM 834 N N . ARG A 1 107 ? 5.01371 24.28147 52.60787 0.879 22.81496 104 ARG A N 1
ATOM 835 C CA . ARG A 1 107 ? 4.52483 23.49029 51.49188 0.879 23.35836 104 ARG A CA 1
ATOM 836 C C . ARG A 1 107 ? 5.54861 22.44174 51.06890 0.879 23.89731 104 ARG A C 1
ATOM 837 O O . ARG A 1 107 ? 5.16930 21.32895 50.69163 0.879 25.38763 104 ARG A O 1
ATOM 845 N N . GLY A 1 108 ? 6.84072 22.75137 51.18177 1.000 25.84650 105 GLY A N 1
ATOM 846 C CA . GLY A 1 108 ? 7.85643 21.74814 5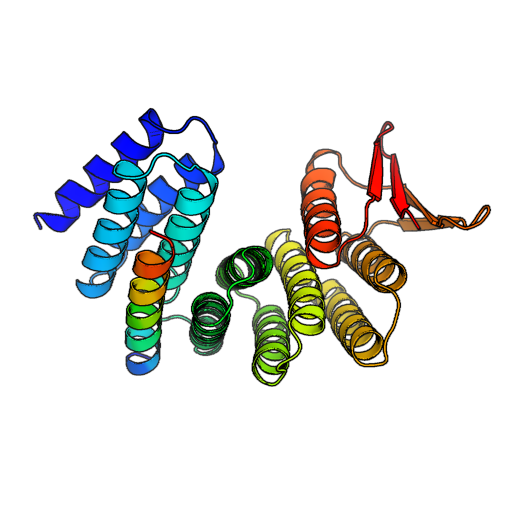0.89733 1.000 29.60522 105 GLY A CA 1
ATOM 847 C C . GLY A 1 108 ? 7.84705 20.60295 51.89230 1.000 26.80729 105 GLY A C 1
ATOM 848 O O . GLY A 1 108 ? 7.98882 19.43762 51.51411 1.000 23.30920 105 GLY A O 1
ATOM 849 N N . ALA A 1 109 ? 7.68425 20.91537 53.17756 1.000 23.04900 106 ALA A N 1
ATOM 850 C CA . ALA A 1 109 ? 7.64908 19.86661 54.18948 1.000 23.36706 106 ALA A CA 1
ATOM 851 C C . ALA A 1 109 ? 6.43548 18.96638 54.00656 1.000 23.71306 106 ALA A C 1
ATOM 852 O O . ALA A 1 109 ? 6.55855 17.73504 54.00315 1.000 22.27228 106 ALA A O 1
ATOM 854 N N . LEU A 1 110 ? 5.25294 19.56867 53.86549 1.000 24.96976 107 LEU A N 1
ATOM 855 C CA . LEU A 1 110 ? 4.02769 18.79070 53.72249 1.000 18.91722 107 LEU A CA 1
ATOM 856 C C . LEU A 1 110 ? 4.06680 17.92773 52.46703 1.000 24.02443 107 LEU A C 1
ATOM 857 O O . LEU A 1 110 ? 3.70319 16.74643 52.50627 1.000 23.12107 107 LEU A O 1
ATOM 862 N N . ARG A 1 111 ? 4.50620 18.50516 51.34222 1.000 24.94568 108 ARG A N 1
ATOM 863 C CA . ARG A 1 111 ? 4.46928 17.78079 50.07391 1.000 23.52262 108 ARG A CA 1
ATOM 864 C C . ARG A 1 111 ? 5.48016 16.64186 50.04122 1.000 22.23073 108 ARG A C 1
ATOM 865 O O . ARG A 1 111 ? 5.19130 15.56638 49.50447 1.000 21.82861 108 ARG A O 1
ATOM 873 N N . ALA A 1 112 ? 6.67490 16.85866 50.59224 1.000 23.44580 109 ALA A N 1
ATOM 874 C CA . ALA A 1 112 ? 7.66068 15.78473 50.63866 1.000 24.92603 109 ALA A CA 1
ATOM 875 C C . ALA A 1 112 ? 7.20598 14.66000 51.56181 1.000 19.89149 109 ALA A C 1
ATOM 876 O O . ALA A 1 112 ? 7.39246 13.47706 51.25211 1.000 25.07229 109 ALA A O 1
ATOM 878 N N . ALA A 1 113 ? 6.59842 15.00974 52.69624 1.000 23.15761 110 ALA A N 1
ATOM 879 C CA . ALA A 1 113 ? 6.18154 13.99617 53.65945 1.000 18.87540 110 ALA A CA 1
ATOM 880 C C . ALA A 1 113 ? 4.97216 13.20802 53.17084 1.000 20.76363 110 ALA A C 1
ATOM 881 O O . ALA A 1 113 ? 4.87672 11.99908 53.41820 1.000 24.11142 110 ALA A O 1
ATOM 883 N N . LEU A 1 114 ? 4.01746 13.87372 52.50995 1.000 21.00853 111 LEU A N 1
ATOM 884 C CA . LEU A 1 114 ? 2.84877 13.15508 52.00764 1.000 17.30003 111 LEU A CA 1
ATOM 885 C C . LEU A 1 114 ? 3.23116 12.21957 50.86905 1.000 25.86509 111 LEU A C 1
ATOM 886 O O . LEU A 1 114 ? 2.72986 11.09264 50.79228 1.000 25.83680 111 LEU A O 1
ATOM 891 N N . ALA A 1 115 ? 4.12531 12.66148 49.98093 1.000 25.10048 112 ALA A N 1
ATOM 892 C CA . ALA A 1 115 ? 4.58586 11.77899 48.91427 1.000 30.89429 112 ALA A CA 1
ATOM 893 C C . ALA A 1 115 ? 5.32612 10.57459 49.48137 1.000 29.49856 112 ALA A C 1
ATOM 894 O O . ALA A 1 115 ? 5.14187 9.44664 49.01149 1.000 30.42048 112 ALA A O 1
ATOM 896 N N . ALA A 1 116 ? 6.15697 10.78724 50.50561 1.000 27.42558 113 ALA A N 1
ATOM 897 C CA . ALA A 1 116 ? 6.82196 9.65702 51.14664 1.000 27.67314 113 ALA A CA 1
ATOM 898 C C . ALA A 1 116 ? 5.81516 8.74242 51.83440 1.000 28.55113 113 ALA A C 1
ATOM 899 O O . ALA A 1 116 ? 5.95831 7.51560 51.79657 1.000 27.66548 113 ALA A O 1
ATOM 901 N N . ALA A 1 117 ? 4.78211 9.31918 52.45732 1.000 24.57818 114 ALA A N 1
ATOM 902 C CA . ALA A 1 117 ? 3.75989 8.51336 53.11751 1.000 26.65451 114 ALA A CA 1
ATOM 903 C C . ALA A 1 117 ? 2.99911 7.62790 52.14098 1.000 32.05571 114 ALA A C 1
ATOM 904 O O . ALA A 1 117 ? 2.39128 6.63773 52.56286 1.000 35.79228 114 ALA A O 1
ATOM 906 N N . ARG A 1 118 ? 3.01596 7.95920 50.84934 1.000 23.64443 115 ARG A N 1
ATOM 907 C CA . ARG A 1 118 ? 2.32031 7.15133 49.85663 1.000 32.13927 115 ARG A CA 1
ATOM 908 C C . ARG A 1 118 ? 3.12462 5.93337 49.41680 1.000 41.80391 115 ARG A C 1
ATOM 909 O O . ARG A 1 118 ? 2.53258 4.96091 48.93670 1.000 40.82128 115 ARG A O 1
ATOM 917 N N . THR A 1 119 ? 4.44608 5.95410 49.57448 1.000 31.97758 116 THR A N 1
ATOM 918 C CA . THR A 1 119 ? 5.27667 4.84065 49.13728 1.000 34.83248 116 THR A CA 1
ATOM 919 C C . THR A 1 119 ? 5.44036 3.81612 50.25758 1.000 36.69315 116 THR A C 1
ATOM 920 O O . THR A 1 119 ? 5.28603 4.12172 51.44032 1.000 35.89982 116 THR A O 1
ATOM 924 N N . ASP A 1 120 ? 5.75207 2.58118 49.86588 1.000 33.58813 117 ASP A N 1
ATOM 925 C CA . ASP A 1 120 ? 5.96484 1.49339 50.81230 1.000 36.99846 117 ASP A CA 1
ATOM 926 C C . ASP A 1 120 ? 7.41400 1.03290 50.87903 1.000 39.91563 117 ASP A C 1
ATOM 927 O O . ASP A 1 120 ? 7.72406 0.11935 51.65164 1.000 50.12214 117 ASP A O 1
ATOM 932 N N . ASP A 1 121 ? 8.30384 1.63579 50.10228 1.000 39.68587 118 ASP A N 1
ATOM 933 C CA . ASP A 1 121 ? 9.69471 1.20569 50.06612 1.000 40.17787 118 ASP A CA 1
ATOM 934 C C . ASP A 1 121 ? 10.41782 1.71303 51.30806 1.000 38.08143 118 ASP A C 1
ATOM 935 O O . ASP A 1 121 ? 10.49935 2.93076 51.50808 1.000 34.64943 118 ASP A O 1
ATOM 940 N N . PRO A 1 122 ? 10.94656 0.83048 52.16108 1.000 32.36790 119 PRO A N 1
ATOM 941 C CA . PRO A 1 122 ? 11.70390 1.30876 53.32893 1.000 36.60990 119 PRO A CA 1
ATOM 942 C C . PRO A 1 122 ? 12.93938 2.09816 52.95078 1.000 42.14271 119 PRO A C 1
ATOM 943 O O . PRO A 1 122 ? 13.35438 2.98046 53.71114 1.000 28.36887 119 PRO A O 1
ATOM 947 N N . LEU A 1 123 ? 13.54087 1.80162 51.79644 1.000 28.53799 120 LEU A N 1
ATOM 948 C CA . LEU A 1 123 ? 14.65600 2.60178 51.30016 1.000 36.13479 120 LEU A CA 1
ATOM 949 C C . LEU A 1 123 ? 14.24603 4.05976 51.12041 1.000 32.20092 120 LEU A C 1
ATOM 950 O O . LEU A 1 123 ? 14.96821 4.97775 51.52681 1.000 36.34906 120 LEU A O 1
ATOM 955 N N . ALA A 1 124 ? 13.08362 4.29352 50.51242 1.000 36.29832 121 ALA A N 1
ATOM 956 C CA . ALA A 1 124 ? 12.65561 5.66615 50.26882 1.000 33.32432 121 ALA A CA 1
ATOM 957 C C . ALA A 1 124 ? 12.32085 6.37818 51.57171 1.000 30.60996 121 ALA A C 1
ATOM 958 O O . ALA A 1 124 ? 12.61623 7.56830 51.72878 1.000 27.93518 121 ALA A O 1
ATOM 960 N N . LEU A 1 125 ? 11.71289 5.66357 52.52044 1.000 29.00581 122 LEU A N 1
ATOM 961 C CA . LEU A 1 125 ? 11.33922 6.29025 53.78102 1.000 25.11123 122 LEU A CA 1
ATOM 962 C C . LEU A 1 125 ? 12.56719 6.73857 54.56051 1.000 25.90290 122 LEU A C 1
ATOM 963 O O . LEU A 1 125 ? 12.56261 7.82091 55.16020 1.000 31.03911 122 LEU A O 1
ATOM 968 N N . GLU A 1 126 ? 13.63855 5.93694 54.55222 0.990 23.22700 123 GLU A N 1
ATOM 969 C CA . GLU A 1 126 ? 14.79375 6.30854 55.36229 0.990 24.25522 123 GLU A CA 1
ATOM 970 C C . GLU A 1 126 ? 15.52327 7.50933 54.77358 0.990 26.77483 123 GLU A C 1
ATOM 971 O O . GLU A 1 126 ? 16.07747 8.31784 55.52556 0.990 29.62527 123 GLU A O 1
ATOM 977 N N . VAL A 1 127 ? 15.52122 7.65187 53.44501 1.000 23.46568 124 VAL A N 1
ATOM 978 C CA . VAL A 1 127 ? 16.16430 8.80580 52.81884 1.000 25.18081 124 VAL A CA 1
ATOM 979 C C . VAL A 1 127 ? 15.40138 10.08321 53.15142 1.000 25.41272 124 VAL A C 1
ATOM 980 O O . VAL A 1 127 ? 15.99508 11.10839 53.50947 1.000 27.23078 124 VAL A O 1
ATOM 984 N N . VAL A 1 128 ? 14.07193 10.04184 53.03740 1.000 26.75815 125 VAL A N 1
ATOM 985 C CA . VAL A 1 128 ? 13.26853 11.22407 53.34000 1.000 19.68984 125 VAL A CA 1
ATOM 986 C C . VAL A 1 128 ? 13.38105 11.58393 54.81677 1.000 30.69264 125 VAL A C 1
ATOM 987 O O . VAL A 1 128 ? 13.52878 12.75914 55.17462 1.000 27.63369 125 VAL A O 1
ATOM 991 N N . LEU A 1 129 ? 13.32655 10.57925 55.69603 1.000 24.67878 126 LEU A N 1
ATOM 992 C CA . LEU A 1 129 ? 13.47205 10.83877 57.12699 1.000 25.28886 126 LEU A CA 1
ATOM 993 C C . LEU A 1 129 ? 14.83492 11.44291 57.44611 1.000 24.16932 126 LEU A C 1
ATOM 994 O O . LEU A 1 129 ? 14.92712 12.41563 58.20432 1.000 28.44318 126 LEU A O 1
ATOM 999 N N . GLU A 1 130 ? 15.90473 10.88441 56.87257 1.000 26.25021 127 GLU A N 1
ATOM 1000 C CA . GLU A 1 130 ? 17.23837 11.42271 57.11919 1.000 27.81654 127 GLU A CA 1
ATOM 1001 C C . GLU A 1 130 ? 17.35611 12.85633 56.62025 1.000 29.32593 127 GLU A C 1
ATOM 1002 O O . GLU A 1 130 ? 18.04521 13.67604 57.23872 1.000 29.55879 127 GLU A O 1
ATOM 1008 N N . ALA A 1 131 ? 16.67263 13.18457 55.52113 1.000 26.62107 128 ALA A N 1
ATOM 1009 C CA . ALA A 1 131 ? 16.69041 14.55762 55.02695 1.000 31.93835 128 ALA A CA 1
ATOM 1010 C C . ALA A 1 131 ? 15.94597 15.49237 55.97210 1.000 30.13504 128 ALA A C 1
ATOM 1011 O O . ALA A 1 131 ? 16.41253 16.60240 56.25100 1.000 27.99970 128 ALA A O 1
ATOM 1013 N N . LEU A 1 132 ? 14.79391 15.05699 56.48849 1.000 27.02462 129 LEU A N 1
ATOM 1014 C CA . LEU A 1 132 ? 14.03858 15.90634 57.40192 1.000 24.62878 129 LEU A CA 1
ATOM 1015 C C . LEU A 1 132 ? 14.74903 16.06109 58.74046 1.000 28.98019 129 LEU A C 1
ATOM 1016 O O . LEU A 1 132 ? 14.62564 17.10716 59.38739 1.000 31.58337 129 LEU A O 1
ATOM 1021 N N . GLU A 1 133 ? 15.49209 15.03794 59.16755 1.000 33.81672 130 GLU A N 1
ATOM 1022 C CA . GLU A 1 133 ? 16.30495 15.15947 60.37386 1.000 40.99958 130 GLU A CA 1
ATOM 1023 C C . GLU A 1 133 ? 17.35137 16.25493 60.22402 1.000 33.85841 130 GLU A C 1
ATOM 1024 O O . GLU A 1 133 ? 17.57926 17.04014 61.15280 1.000 37.65694 130 GLU A O 1
ATOM 1030 N N . ARG A 1 134 ? 17.99848 16.32120 59.05983 1.000 30.50522 131 ARG A N 1
ATOM 1031 C CA . ARG A 1 134 ? 19.01812 17.33880 58.83487 1.000 31.62265 131 ARG A CA 1
ATOM 1032 C C . ARG A 1 134 ? 18.40999 18.73380 58.82017 1.000 35.99539 131 ARG A C 1
ATOM 1033 O O . ARG A 1 134 ? 19.00305 19.68185 59.35027 1.000 33.66761 131 ARG A O 1
ATOM 1041 N N . ALA A 1 135 ? 17.22694 18.87903 58.21864 1.000 28.42825 132 ALA A N 1
ATOM 1042 C CA . ALA A 1 135 ? 16.58129 20.18647 58.17267 1.000 31.59619 132 ALA A CA 1
ATOM 1043 C C . ALA A 1 135 ? 16.19345 20.65729 59.56796 1.000 37.48769 132 ALA A C 1
ATOM 1044 O O . ALA A 1 135 ? 16.34640 21.84003 59.89671 1.000 37.10445 132 ALA A O 1
ATOM 1046 N N . GLN A 1 136 ? 15.70037 19.74386 60.40585 1.000 34.45069 133 GLN A N 1
ATOM 1047 C CA . GLN A 1 136 ? 15.31252 20.11466 61.76122 1.000 38.47801 133 GLN A CA 1
ATOM 1048 C C . GLN A 1 136 ? 16.51397 20.54305 62.59208 1.000 40.73158 133 GLN A C 1
ATOM 1049 O O . GLN A 1 136 ? 16.38306 21.40597 63.46782 1.000 47.26212 133 GLN A O 1
ATOM 1055 N N . ALA A 1 137 ? 17.68555 19.95912 62.33297 1.000 32.83139 134 ALA A N 1
ATOM 1056 C CA . ALA A 1 137 ? 18.88451 20.32813 63.07566 1.000 44.10578 134 ALA A CA 1
ATOM 1057 C C . ALA A 1 137 ? 19.40069 21.71025 62.69943 1.000 45.42853 134 ALA A C 1
ATOM 1058 O O . ALA A 1 137 ? 20.14586 22.31166 63.48023 1.000 46.01772 134 ALA A O 1
ATOM 1060 N N . SER A 1 138 ? 19.02292 22.22545 61.53283 1.000 30.53350 135 SER A N 1
ATOM 1061 C CA . SER A 1 138 ? 19.51854 23.50717 61.05350 1.000 32.84894 135 SER A CA 1
ATOM 1062 C C . SER A 1 138 ? 18.58968 24.64478 61.45977 1.000 51.43141 135 SER A C 1
ATOM 1063 O O . SER A 1 138 ? 17.37127 24.47642 61.56082 1.000 47.71584 135 SER A O 1
ATOM 1066 N N . GLU A 1 139 ? 19.18463 25.81362 61.69210 0.845 35.85568 136 GLU A N 1
ATOM 1067 C CA . GLU A 1 139 ? 18.44010 27.04863 61.89003 0.845 38.13320 136 GLU A CA 1
ATOM 1068 C C . GLU A 1 139 ? 18.44049 27.92817 60.64743 0.845 39.96840 136 GLU A C 1
ATOM 1069 O O . GLU A 1 139 ? 17.90164 29.03811 60.68506 0.845 40.08787 136 GLU A O 1
ATOM 1075 N N . ASP A 1 140 ? 19.02986 27.45374 59.55315 1.000 34.58166 137 ASP A N 1
ATOM 1076 C CA . ASP A 1 140 ? 19.14067 28.21015 58.31004 1.000 31.68607 137 ASP A CA 1
ATOM 1077 C C . ASP A 1 140 ? 17.94686 27.86113 57.42931 1.000 29.95044 137 ASP A C 1
ATOM 1078 O O . ASP A 1 140 ? 17.87892 26.75846 56.87635 1.000 29.95498 137 ASP A O 1
ATOM 1083 N N . GLU A 1 141 ? 17.00849 28.80298 57.29250 1.000 29.64960 138 GLU A N 1
ATOM 1084 C CA . GLU A 1 141 ? 15.82860 28.54950 56.47281 1.000 29.34611 138 GLU A CA 1
ATOM 1085 C C . GLU A 1 141 ? 16.19260 28.41215 54.99842 1.000 28.88718 138 GLU A C 1
ATOM 1086 O O . GLU A 1 141 ? 15.50516 27.70304 54.25351 1.000 28.58666 138 GLU A O 1
ATOM 1092 N N . ARG A 1 142 ? 17.27011 29.06841 54.56391 1.000 26.75676 139 ARG A N 1
ATOM 1093 C CA . ARG A 1 142 ? 17.75249 28.87436 53.20051 1.000 31.39481 139 ARG A CA 1
ATOM 1094 C C . ARG A 1 142 ? 18.20926 27.43743 52.97810 1.000 29.28962 139 ARG A C 1
ATOM 1095 O O . ARG A 1 142 ? 17.89234 26.83162 51.94704 1.000 27.92491 139 ARG A O 1
ATOM 1103 N N . LEU A 1 143 ? 18.95016 26.87169 53.93607 1.000 23.56651 140 LEU A N 1
ATOM 1104 C CA . LEU A 1 143 ? 19.38222 25.48278 53.81027 1.000 23.56901 140 LEU A CA 1
ATOM 1105 C C . LEU A 1 143 ? 18.19869 24.53308 53.93824 1.000 24.33900 140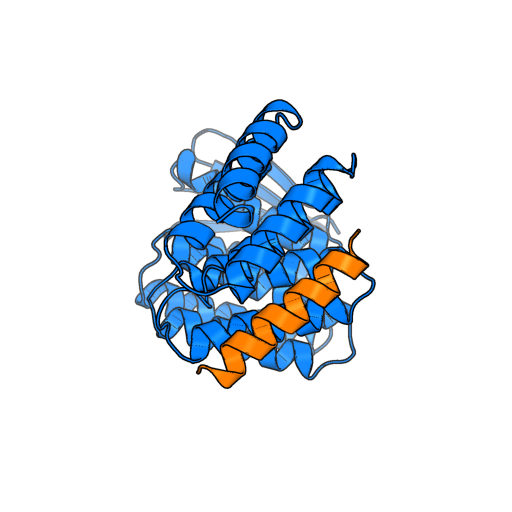 LEU A C 1
ATOM 1106 O O . LEU A 1 143 ? 18.14977 23.49745 53.26549 1.000 24.83590 140 LEU A O 1
ATOM 1111 N N . ILE A 1 144 ? 17.23855 24.86840 54.80286 1.000 21.78890 141 ILE A N 1
ATOM 1112 C CA . ILE A 1 144 ? 16.04599 24.03731 54.94606 1.000 18.78059 141 ILE A CA 1
ATOM 1113 C C . ILE A 1 144 ? 15.29896 23.94549 53.62200 1.000 22.78501 141 ILE A C 1
ATOM 1114 O O . ILE A 1 144 ? 14.82722 22.86920 53.23343 1.000 22.14211 141 ILE A O 1
ATOM 1119 N N . ARG A 1 145 ? 15.19105 25.06882 52.89892 1.000 23.47278 142 ARG A N 1
ATOM 1120 C CA . ARG A 1 145 ? 14.48852 25.04745 51.61941 1.000 22.93388 142 ARG A CA 1
ATOM 1121 C C . ARG A 1 145 ? 15.22894 24.19855 50.59540 1.000 23.38118 142 ARG A C 1
ATOM 1122 O O . ARG A 1 145 ? 14.59995 23.49577 49.79562 1.000 22.14750 142 ARG A O 1
ATOM 1130 N N . ALA A 1 146 ? 16.56447 24.23874 50.61212 1.000 23.32277 143 ALA A N 1
ATOM 1131 C CA . ALA A 1 146 ? 17.33847 23.37069 49.72951 1.000 24.84529 143 ALA A CA 1
ATOM 1132 C C . ALA A 1 146 ? 17.10576 21.89942 50.05366 1.000 24.77332 143 ALA A C 1
ATOM 1133 O O . ALA A 1 146 ? 16.93809 21.07462 49.14875 1.000 23.30230 143 ALA A O 1
ATOM 1135 N N . ILE A 1 147 ? 17.10442 21.54968 51.34110 1.000 22.54300 144 ILE A N 1
ATOM 1136 C CA . ILE A 1 147 ? 16.90328 20.15867 51.74238 1.000 21.89118 144 ILE A CA 1
ATOM 1137 C C . ILE A 1 147 ? 15.51408 19.67647 51.34284 1.000 23.00900 144 ILE A C 1
ATOM 1138 O O . ILE A 1 147 ? 15.35295 18.56672 50.81461 1.000 23.50222 144 ILE A O 1
ATOM 1143 N N . LEU A 1 148 ? 14.48941 20.50369 51.57725 1.000 19.69653 145 LEU A N 1
ATOM 1144 C CA . LEU A 1 148 ? 13.12365 20.10520 51.24597 1.000 17.98164 145 LEU A CA 1
ATOM 1145 C C . LEU A 1 148 ? 12.94014 19.94968 49.74049 1.000 22.36093 145 LEU A C 1
ATOM 1146 O O . LEU A 1 148 ? 12.22691 19.04658 49.28855 1.000 23.88936 145 LEU A O 1
ATOM 1151 N N . ALA A 1 149 ? 13.58591 20.81116 48.94736 1.000 20.47534 146 ALA A N 1
ATOM 1152 C CA . ALA A 1 149 ? 13.52357 20.66232 47.49669 1.000 24.94191 146 ALA A CA 1
ATOM 1153 C C . ALA A 1 149 ? 14.10131 19.32216 47.06319 1.000 22.55675 146 ALA A C 1
ATOM 1154 O O . ALA A 1 149 ? 13.52709 18.63972 46.20630 1.000 24.59162 146 ALA A O 1
ATOM 1156 N N . ALA A 1 150 ? 15.22752 18.92088 47.66112 1.000 18.25499 147 ALA A N 1
ATOM 1157 C CA . ALA A 1 150 ? 15.81631 17.61816 47.35960 1.000 19.85641 147 ALA A CA 1
ATOM 1158 C C . ALA A 1 150 ? 14.91289 16.47846 47.81914 1.000 25.25644 147 ALA A C 1
ATOM 1159 O O . ALA A 1 150 ? 14.73370 15.48862 47.09717 1.000 22.76797 147 ALA A O 1
ATOM 1161 N N . ALA A 1 151 ? 14.34900 16.58975 49.02479 1.000 23.81346 148 ALA A N 1
ATOM 1162 C CA . ALA A 1 151 ? 13.51726 15.51291 49.55210 1.000 23.03913 148 ALA A CA 1
ATOM 1163 C C . ALA A 1 151 ? 12.24279 15.34106 48.73604 1.000 21.82044 148 ALA A C 1
ATOM 1164 O O . ALA A 1 151 ? 11.78999 14.21093 48.51450 1.000 22.74957 148 ALA A O 1
ATOM 1166 N N . TYR A 1 152 ? 11.65099 16.44794 48.27485 1.000 24.12277 149 TYR A N 1
ATOM 1167 C CA . TYR A 1 152 ? 10.41915 16.35372 47.49649 1.000 20.02924 149 TYR A CA 1
ATOM 1168 C C . TYR A 1 152 ? 10.68381 15.75471 46.12336 1.000 25.53545 149 TYR A C 1
ATOM 1169 O O . TYR A 1 152 ? 9.90229 14.92242 45.64346 1.000 22.71136 149 TYR A O 1
ATOM 1178 N N . ALA A 1 153 ? 11.78126 16.16738 45.48234 1.000 22.60938 150 ALA A N 1
ATOM 1179 C CA . ALA A 1 153 ? 12.18839 15.56007 44.21610 1.000 18.52947 150 ALA A CA 1
ATOM 1180 C C . ALA A 1 153 ? 12.36542 14.05476 44.36082 1.000 21.96145 150 ALA A C 1
ATOM 1181 O O . ALA A 1 153 ? 11.83532 13.27219 43.56358 1.000 21.34188 150 ALA A O 1
ATOM 1183 N N . PHE A 1 154 ? 13.12294 13.63353 45.37334 1.000 21.04325 151 PHE A N 1
ATOM 1184 C CA . PHE A 1 154 ? 13.34117 12.20925 45.60690 1.000 23.85506 151 PHE A CA 1
ATOM 1185 C C . PHE A 1 154 ? 12.02355 11.48153 45.84879 1.000 23.39355 151 PHE A C 1
ATOM 1186 O O . PHE A 1 154 ? 11.76474 10.43067 45.25459 1.000 22.30756 151 PHE A O 1
ATOM 1194 N N . ALA A 1 155 ? 11.18215 12.02057 46.73665 1.000 19.60648 152 ALA A N 1
ATOM 1195 C CA . ALA A 1 155 ? 9.89750 11.38585 47.02943 1.000 20.74393 152 ALA A CA 1
ATOM 1196 C C . ALA A 1 155 ? 9.02452 11.27149 45.78220 1.000 26.32366 152 ALA A C 1
ATOM 1197 O O . ALA A 1 155 ? 8.29548 10.28695 45.61590 1.000 22.20356 152 ALA A O 1
ATOM 1199 N N . LEU A 1 156 ? 9.08985 12.26068 44.88645 1.000 20.61390 153 LEU A N 1
ATOM 1200 C CA . LEU A 1 156 ? 8.30838 12.18623 43.65561 1.000 25.53542 153 LEU A CA 1
ATOM 1201 C C . LEU A 1 156 ? 8.80263 11.06217 42.75802 1.000 25.30709 153 LEU A C 1
ATOM 1202 O O . LEU A 1 156 ? 8.00024 10.39776 42.09104 1.000 24.80079 153 LEU A O 1
ATOM 1207 N N . LEU A 1 157 ? 10.11862 10.84284 42.71656 1.000 23.19966 154 LEU A N 1
ATOM 1208 C CA . LEU A 1 157 ? 10.64931 9.69428 41.98959 1.000 18.32650 154 LEU A CA 1
ATOM 1209 C C . LEU A 1 157 ? 10.08557 8.39576 42.55072 1.000 21.84787 154 LEU A C 1
ATOM 1210 O O . LEU A 1 157 ? 9.71547 7.4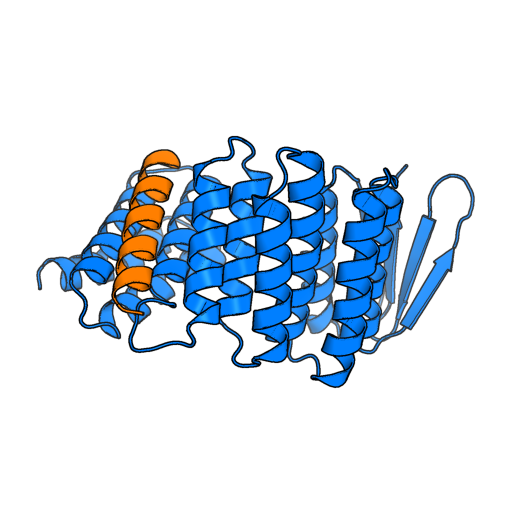8712 41.79854 1.000 23.42342 154 LEU A O 1
ATOM 1215 N N . ALA A 1 158 ? 10.00341 8.29778 43.87806 1.000 20.23362 155 ALA A N 1
ATOM 1216 C CA . ALA A 1 158 ? 9.50571 7.07761 44.50587 1.000 23.70924 155 ALA A CA 1
ATOM 1217 C C . ALA A 1 158 ? 8.05499 6.80545 44.11755 1.000 26.57390 155 ALA A C 1
ATOM 1218 O O . ALA A 1 158 ? 7.70382 5.68290 43.73732 1.000 25.18083 155 ALA A O 1
ATOM 1220 N N . VAL A 1 159 ? 7.19334 7.82518 44.20091 1.000 24.32302 156 VAL A N 1
ATOM 1221 C CA . VAL A 1 159 ? 5.78754 7.61892 43.86673 1.000 18.21270 156 VAL A CA 1
ATOM 1222 C C . VAL A 1 159 ? 5.57174 7.50777 42.36398 1.000 28.52135 156 VAL A C 1
ATOM 1223 O O . VAL A 1 159 ? 4.54627 6.97064 41.92987 1.000 30.10152 156 VAL A O 1
ATOM 1227 N N . ALA A 1 160 ? 6.50591 8.00271 41.55307 1.000 23.30204 157 ALA A N 1
ATOM 1228 C CA . ALA A 1 160 ? 6.43294 7.79051 40.11316 1.000 28.74242 157 ALA A CA 1
ATOM 1229 C C . ALA A 1 160 ? 6.90730 6.40632 39.69795 1.000 31.68766 157 ALA A C 1
ATOM 1230 O O . ALA A 1 160 ? 6.92657 6.11679 38.49978 1.000 26.65017 157 ALA A O 1
ATOM 1232 N N . GLY A 1 161 ? 7.29378 5.55254 40.64396 1.000 29.74108 158 GLY A N 1
ATOM 1233 C CA . GLY A 1 161 ? 7.64709 4.18048 40.32955 1.000 28.43430 158 GLY A CA 1
ATOM 1234 C C . GLY A 1 161 ? 9.10649 3.91769 40.03679 1.000 31.09711 158 GLY A C 1
ATOM 1235 O O . GLY A 1 161 ? 9.42315 2.87931 39.44295 1.000 30.39261 158 GLY A O 1
ATOM 1236 N N . ALA A 1 162 ? 10.00819 4.81494 40.42974 1.000 29.85952 159 ALA A N 1
ATOM 1237 C CA . ALA A 1 162 ? 11.42737 4.58476 40.19148 1.000 28.00701 159 ALA A CA 1
ATOM 1238 C C . ALA A 1 162 ? 11.89523 3.34089 40.93559 1.000 30.48972 159 ALA A C 1
ATOM 1239 O O . ALA A 1 162 ? 11.47929 3.07988 42.06746 1.000 30.06244 159 ALA A O 1
ATOM 1241 N N . SER A 1 163 ? 12.76244 2.56887 40.28512 1.000 34.90124 160 SER A N 1
ATOM 1242 C CA . SER A 1 163 ? 13.25566 1.33040 40.86603 1.000 32.72651 160 SER A CA 1
ATOM 1243 C C . SER A 1 163 ? 14.09944 1.60938 42.10470 1.000 30.59368 160 SER A C 1
ATOM 1244 O O . SER A 1 163 ? 14.60887 2.71380 42.30644 1.000 26.17933 160 SER A O 1
ATOM 1247 N N . ALA A 1 164 ? 14.24957 0.57510 42.93742 1.000 33.51345 161 ALA A N 1
ATOM 1248 C CA . ALA A 1 164 ? 15.12228 0.68414 44.10278 1.000 42.20749 161 ALA A CA 1
ATOM 1249 C C . ALA A 1 164 ? 16.54117 1.06356 43.69619 1.000 32.37131 161 ALA A C 1
ATOM 1250 O O . ALA A 1 164 ? 17.21121 1.82642 44.40085 1.000 31.81875 161 ALA A O 1
ATOM 1252 N N . GLU A 1 165 ? 17.01171 0.55080 42.55440 1.000 33.00982 162 GLU A N 1
ATOM 1253 C CA . GLU A 1 165 ? 18.35453 0.88222 42.08592 1.000 36.67403 162 GLU A CA 1
ATOM 1254 C C . GLU A 1 165 ? 18.46437 2.35081 41.69612 1.000 33.72747 162 GLU A C 1
ATOM 1255 O O . GLU A 1 165 ? 19.47264 3.00403 41.99196 1.000 30.09998 162 GLU A O 1
ATOM 1261 N N . ARG A 1 166 ? 17.43938 2.89338 41.03876 1.000 25.95929 163 ARG A N 1
ATOM 1262 C CA . ARG A 1 166 ? 17.48910 4.30404 40.67535 1.000 35.03299 163 ARG A CA 1
ATOM 1263 C C . ARG A 1 166 ? 17.29699 5.20456 41.88901 1.000 24.92697 163 ARG A C 1
ATOM 1264 O O . ARG A 1 166 ? 17.80726 6.33026 41.90463 1.000 29.08074 163 ARG A O 1
ATOM 1272 N N . LEU A 1 167 ? 16.58682 4.72969 42.91603 1.000 25.86419 164 LEU A N 1
ATOM 1273 C CA . LEU A 1 167 ? 16.47822 5.50681 44.14741 1.000 26.38525 164 LEU A CA 1
ATOM 1274 C C . LEU A 1 167 ? 17.78747 5.50711 44.92503 1.000 27.09355 164 LEU A C 1
ATOM 1275 O O . LEU A 1 167 ? 18.08133 6.47446 45.63700 1.000 26.02814 164 LEU A O 1
ATOM 1280 N N . LYS A 1 168 ? 18.58449 4.43985 44.80988 1.000 24.11135 165 LYS A N 1
ATOM 1281 C CA . LYS A 1 168 ? 19.90095 4.45024 45.44199 1.000 29.66826 165 LYS A CA 1
ATOM 1282 C C . LYS A 1 168 ? 20.81202 5.48185 44.78892 1.000 26.51494 165 LYS A C 1
ATOM 1283 O O . LYS A 1 168 ? 21.57609 6.16822 45.47837 1.000 24.50293 165 LYS A O 1
ATOM 1289 N N . GLU A 1 169 ? 20.74576 5.60643 43.46109 1.000 26.44301 166 GLU A N 1
ATOM 1290 C CA . GLU A 1 169 ? 21.48853 6.66347 42.78330 1.000 23.06265 166 GLU A CA 1
ATOM 1291 C C . GLU A 1 169 ? 20.92643 8.03731 43.12203 1.000 19.91895 166 GLU A C 1
ATOM 1292 O O . GLU A 1 169 ? 21.68269 9.00349 43.27987 1.000 23.78618 166 GLU A O 1
ATOM 1298 N N . ALA A 1 170 ? 19.60239 8.14970 43.22169 1.000 23.25212 167 ALA A N 1
ATOM 1299 C CA . ALA A 1 170 ? 19.01219 9.43376 43.58330 1.000 22.71933 167 ALA A CA 1
ATOM 1300 C C . ALA A 1 170 ? 19.36938 9.82835 45.01035 1.000 24.09203 167 ALA A C 1
ATOM 1301 O O . ALA A 1 170 ? 19.56048 11.01809 45.28652 1.000 22.23539 167 ALA A O 1
ATOM 1303 N N . GLU A 1 171 ? 19.46732 8.85344 45.92147 1.000 22.71778 168 GLU A N 1
ATOM 1304 C CA . GLU A 1 171 ? 19.92606 9.15055 47.27846 1.000 20.84846 168 GLU A CA 1
ATOM 1305 C C . GLU A 1 171 ? 21.28984 9.82564 47.26771 1.000 22.92067 168 GLU A C 1
ATOM 1306 O O . GLU A 1 171 ? 21.52456 10.77723 48.02352 1.000 25.72398 168 GLU A O 1
ATOM 1312 N N . ALA A 1 172 ? 22.21219 9.32909 46.43811 1.000 21.49625 169 ALA A N 1
ATOM 1313 C CA . ALA A 1 172 ? 23.54190 9.92931 46.36968 1.000 24.89335 169 ALA A CA 1
ATOM 1314 C C . ALA A 1 172 ? 23.46012 11.39283 45.96603 1.000 22.62141 169 ALA A C 1
ATOM 1315 O O . ALA A 1 172 ? 24.20827 12.23123 46.47783 1.000 22.63494 169 ALA A O 1
ATOM 1317 N N . ILE A 1 173 ? 22.54469 11.72349 45.05832 1.000 23.15621 170 ILE A N 1
ATOM 1318 C CA . ILE A 1 173 ? 22.42495 13.10376 44.61266 1.000 22.74894 170 ILE A CA 1
ATOM 1319 C C . ILE A 1 173 ? 21.76831 13.95852 45.68822 1.000 25.52341 170 ILE A C 1
ATOM 1320 O O . ILE A 1 173 ? 22.12965 15.12763 45.87293 1.000 25.10245 170 ILE A O 1
ATOM 1325 N N . VAL A 1 174 ? 20.80873 13.38813 46.42522 1.000 18.47164 171 VAL A N 1
ATOM 1326 C CA . VAL A 1 174 ? 20.23369 14.08993 47.57261 1.000 21.24498 171 VAL A CA 1
ATOM 1327 C C . VAL A 1 174 ? 21.33429 14.48040 48.55054 1.000 25.42905 171 VAL A C 1
ATOM 1328 O O . VAL A 1 174 ? 21.39421 15.62014 49.02703 1.000 24.61592 171 VAL A O 1
ATOM 1332 N N . LYS A 1 175 ? 22.21633 13.52900 48.87081 1.000 23.71681 172 LYS A N 1
ATOM 1333 C CA . LYS A 1 175 ? 23.30579 13.80257 49.80568 1.000 25.67020 172 LYS A CA 1
ATOM 1334 C C . LYS A 1 175 ? 24.29869 14.79982 49.22241 1.000 24.56625 172 LYS A C 1
ATOM 1335 O O . LYS A 1 175 ? 24.82951 15.65308 49.94465 1.000 26.39295 172 LYS A O 1
ATOM 1341 N N . GLU A 1 176 ? 24.57751 14.68720 47.92178 1.000 26.37419 173 GLU A N 1
ATOM 1342 C CA . GLU A 1 176 ? 25.45773 15.64090 47.25401 1.000 26.32700 173 GLU A CA 1
ATOM 1343 C C . GLU A 1 176 ? 24.88260 17.04796 47.31455 1.000 24.93555 173 GLU A C 1
ATOM 1344 O O . GLU A 1 176 ? 25.60656 18.01659 47.57784 1.000 25.63996 173 GLU A O 1
ATOM 1350 N N . LEU A 1 177 ? 23.57613 17.17789 47.06927 1.000 20.02360 174 LEU A N 1
ATOM 1351 C CA . LEU A 1 177 ? 22.95468 18.49619 47.04959 1.000 20.88334 174 LEU A CA 1
ATOM 1352 C C . LEU A 1 177 ? 22.99593 19.13898 48.42735 1.000 23.33954 174 LEU A C 1
ATOM 1353 O O . LEU A 1 177 ? 23.29973 20.32992 48.55516 1.000 26.02748 174 LEU A O 1
ATOM 1358 N N . ILE A 1 178 ? 22.69022 18.36630 49.46990 1.000 22.45526 175 ILE A N 1
ATOM 1359 C CA . ILE A 1 178 ? 22.70235 18.91195 50.82495 1.000 21.75343 175 ILE A CA 1
ATOM 1360 C C . ILE A 1 178 ? 24.10814 19.34962 51.21493 1.000 23.31555 175 ILE A C 1
ATOM 1361 O O . ILE A 1 178 ? 24.30584 20.45110 51.74472 1.000 24.54205 175 ILE A O 1
ATOM 1366 N N . ALA A 1 179 ? 25.10527 18.49929 50.95768 1.000 22.25906 176 ALA A N 1
ATOM 1367 C CA . ALA A 1 179 ? 26.48448 18.86597 51.26705 1.000 24.22633 176 ALA A CA 1
ATOM 1368 C C . ALA A 1 179 ? 26.90568 20.12384 50.51979 1.000 26.45777 176 ALA A C 1
ATOM 1369 O O . ALA A 1 179 ? 27.56305 21.00085 51.09169 1.000 29.19310 176 ALA A O 1
ATOM 1371 N N . ALA A 1 180 ? 26.53349 20.23445 49.24200 1.000 27.99072 177 ALA A N 1
ATOM 1372 C CA . ALA A 1 180 ? 26.88903 21.42587 48.47807 1.000 25.68199 177 ALA A CA 1
ATOM 1373 C C . ALA A 1 180 ? 26.21220 22.66936 49.04298 1.000 26.56444 177 ALA A C 1
ATOM 1374 O O . ALA A 1 180 ? 26.81596 23.74765 49.09088 1.000 29.09564 177 ALA A O 1
ATOM 1376 N N . ALA A 1 181 ? 24.95024 22.54421 49.45776 1.000 23.42832 178 ALA A N 1
ATOM 1377 C CA . ALA A 1 181 ? 24.23922 23.69414 50.00325 1.000 23.74877 178 ALA A CA 1
ATOM 1378 C C . ALA A 1 181 ? 24.85529 24.13890 51.32111 1.000 35.58722 178 ALA A C 1
ATOM 1379 O O . ALA A 1 181 ? 24.96396 25.34108 51.58700 1.000 31.82212 178 ALA A O 1
ATOM 1381 N N . GLU A 1 182 ? 25.27980 23.17947 52.14836 1.000 28.69411 179 GLU A N 1
ATOM 1382 C CA . GLU A 1 182 ? 25.89414 23.51293 53.42846 1.000 28.39460 179 GLU A CA 1
ATOM 1383 C C . GLU A 1 182 ? 27.19602 24.28383 53.23843 1.000 27.98492 179 GLU A C 1
ATOM 1384 O O . GLU A 1 182 ? 27.52443 25.15815 54.04854 1.000 31.98668 179 GLU A O 1
ATOM 1390 N N . LYS A 1 183 ? 27.93837 23.98977 52.17232 0.847 27.45911 180 LYS A N 1
ATOM 1391 C CA A LYS A 1 183 ? 29.21242 24.64333 51.89782 0.437 26.29547 180 LYS A CA 1
ATOM 1392 C CA B LYS A 1 183 ? 29.21052 24.64992 51.90809 0.563 26.24920 180 LYS A CA 1
ATOM 1393 C C . LYS A 1 183 ? 29.05906 25.97248 51.16733 0.816 28.17392 180 LYS A C 1
ATOM 1394 O O . LYS A 1 183 ? 30.06494 26.65467 50.93651 0.948 31.43556 180 LYS A O 1
ATOM 1405 N N . GLY A 1 184 ? 27.84347 26.35559 50.79869 1.000 28.74898 181 GLY A N 1
ATOM 1406 C CA . GLY A 1 184 ? 27.60289 27.62283 50.15168 1.000 27.78560 181 GLY A CA 1
ATOM 1407 C C . GLY A 1 184 ? 27.50498 27.59926 48.64213 1.000 35.58887 181 GLY A C 1
ATOM 1408 O O . GLY A 1 184 ? 27.79371 28.62127 48.00875 1.000 29.62062 181 GLY A O 1
ATOM 1409 N N . ALA A 1 185 ? 27.11201 26.47655 48.04575 1.000 28.96521 182 ALA A N 1
ATOM 1410 C CA . ALA A 1 185 ? 26.93633 26.43137 46.60060 1.000 29.69566 182 ALA A CA 1
ATOM 1411 C C . ALA A 1 185 ? 25.80770 27.36490 46.18247 1.000 28.60773 182 ALA A C 1
ATOM 1412 O O . ALA A 1 185 ? 24.88370 27.64237 46.95185 1.000 29.58957 182 ALA A O 1
ATOM 1414 N N . SER A 1 186 ? 25.89723 27.86640 44.95288 1.000 29.04124 183 SER A N 1
ATOM 1415 C CA . SER A 1 186 ? 24.88683 28.78234 44.46002 1.000 31.00235 183 SER A CA 1
ATOM 1416 C C . SER A 1 186 ? 23.55388 28.05710 44.30006 1.000 26.52674 183 SER A C 1
ATOM 1417 O O . SER A 1 186 ? 23.51849 26.84126 44.09625 1.000 26.41875 183 SER A O 1
ATOM 1420 N N . PRO A 1 187 ? 22.44183 28.78295 44.39156 1.000 24.45087 184 PRO A N 1
ATOM 1421 C CA . PRO A 1 187 ? 21.14323 28.14692 44.13397 1.000 24.53229 184 PRO A CA 1
ATOM 1422 C C . PRO A 1 187 ? 21.04241 27.54496 42.74075 1.000 23.97940 184 PRO A C 1
ATOM 1423 O O . PRO A 1 187 ? 20.35446 26.52988 42.55681 1.000 23.61993 184 PRO A O 1
ATOM 1427 N N . GLN A 1 188 ? 21.72287 28.13352 41.75333 1.000 25.32232 185 GLN A N 1
ATOM 1428 C CA . GLN A 1 188 ? 21.71657 27.55866 40.41195 1.000 21.55453 185 GLN A CA 1
ATOM 1429 C C . GLN A 1 188 ? 22.36547 26.17978 40.39969 1.000 18.86733 185 GLN A C 1
ATOM 1430 O O . GLN A 1 188 ? 21.81110 25.23154 39.83266 1.000 25.43760 185 GLN A O 1
ATOM 1436 N N . GLU A 1 189 ? 23.52420 26.03783 41.04570 1.000 22.71112 186 GLU A N 1
ATOM 1437 C CA . GLU A 1 189 ? 24.16558 24.72839 41.14402 1.000 21.46088 186 GLU A CA 1
ATOM 1438 C C . GLU A 1 189 ? 23.24621 23.69433 41.79068 1.000 22.35620 186 GLU A C 1
ATOM 1439 O O . GLU A 1 189 ? 23.22439 22.52896 41.37698 1.000 24.47144 186 GLU A O 1
ATOM 1445 N N . LEU A 1 190 ? 22.49231 24.09407 42.82084 1.000 21.68433 187 LEU A N 1
ATOM 1446 C CA . LEU A 1 190 ? 21.59707 23.14886 43.48127 1.000 22.41195 187 LEU A CA 1
ATOM 1447 C C . LEU A 1 190 ? 20.42598 22.76215 42.58651 1.000 24.77036 187 LEU A C 1
ATOM 1448 O O . LEU A 1 190 ? 19.97075 21.61261 42.62905 1.000 21.09305 187 LEU A O 1
ATOM 1453 N N . VAL A 1 191 ? 19.93486 23.68950 41.75952 1.000 23.85649 188 VAL A N 1
ATOM 1454 C CA . VAL A 1 191 ? 18.82013 23.35536 40.87775 1.000 22.53853 188 VAL A CA 1
ATOM 1455 C C . VAL A 1 191 ? 19.27788 22.36608 39.81012 1.000 25.61397 188 VAL A C 1
ATOM 1456 O O . VAL A 1 191 ? 18.55448 21.41784 39.47546 1.000 22.33737 188 VAL A O 1
ATOM 1460 N N . LEU A 1 192 ? 20.49552 22.55705 39.27845 1.000 22.43971 189 LEU A N 1
ATOM 1461 C CA . LEU A 1 192 ? 21.07421 21.58158 38.35086 1.000 20.63209 189 LEU A CA 1
ATOM 1462 C C . LEU A 1 192 ? 21.14808 20.19149 38.96808 1.000 24.03450 189 LEU A C 1
ATOM 1463 O O . LEU A 1 192 ? 20.94251 19.18921 38.27608 1.000 22.45265 189 LEU A O 1
ATOM 1468 N N . LEU A 1 193 ? 21.44982 20.10348 40.26497 1.000 21.81988 190 LEU A N 1
ATOM 1469 C CA . LEU A 1 193 ? 21.49527 18.79251 40.90561 1.000 24.88031 190 LEU A CA 1
ATOM 1470 C C . LEU A 1 193 ? 20.11118 18.15250 40.97001 1.000 22.96755 190 LEU A C 1
ATOM 1471 O O . LEU A 1 193 ? 19.98273 16.93476 40.79602 1.000 22.47544 190 LEU A O 1
ATOM 1476 N N . VAL A 1 194 ? 19.06136 18.94925 41.21030 1.000 17.54128 191 VAL A N 1
ATOM 1477 C CA . VAL A 1 194 ? 17.70491 18.40388 41.16885 1.000 21.72175 191 VAL A CA 1
ATOM 1478 C C . VAL A 1 194 ? 17.37425 17.89725 39.76663 1.000 17.76866 191 VAL A C 1
ATOM 1479 O O . VAL A 1 194 ? 16.76379 16.83420 39.60444 1.000 20.84943 191 VAL A O 1
ATOM 1483 N N . ILE A 1 195 ? 17.76112 18.64867 38.73207 1.000 21.91390 192 ILE A N 1
ATOM 1484 C CA . ILE A 1 195 ? 17.49181 18.21081 37.36267 1.000 20.13477 192 ILE A CA 1
ATOM 1485 C C . ILE A 1 195 ? 18.17291 16.87465 37.08759 1.000 25.17219 192 ILE A C 1
ATOM 1486 O O . ILE A 1 195 ? 17.55485 15.94078 36.56295 1.000 22.96266 192 ILE A O 1
ATOM 1491 N N . GLU A 1 196 ? 19.45884 16.77018 37.43956 1.000 20.87234 193 GLU A N 1
ATOM 1492 C CA . GLU A 1 196 ? 20.19243 15.51469 37.29730 1.000 21.98799 193 GLU A CA 1
ATOM 1493 C C . GLU A 1 196 ? 19.50602 14.37235 38.04519 1.000 24.85898 193 GLU A C 1
ATOM 1494 O O . GLU A 1 196 ? 19.39234 13.25876 37.51954 1.000 24.25893 193 GLU A O 1
ATOM 1500 N N . MET A 1 197 ? 19.05596 14.62638 39.27777 1.000 21.08599 194 MET A N 1
ATOM 1501 C CA . MET A 1 197 ? 18.32132 13.61363 40.03999 1.000 19.76858 194 MET A CA 1
ATOM 1502 C C . MET A 1 197 ? 17.11574 13.09090 39.26965 1.000 21.04400 194 MET A C 1
ATOM 1503 O O . MET A 1 197 ? 16.91548 11.87597 39.16157 1.000 26.25883 194 MET A O 1
ATOM 1508 N N . MET A 1 198 ? 16.28340 13.99921 38.75118 1.000 18.04452 195 MET A N 1
ATOM 1509 C CA . MET A 1 198 ? 15.07672 13.59513 38.03509 1.000 21.62718 195 MET A CA 1
ATOM 1510 C C . MET A 1 198 ? 15.41834 12.86131 36.74522 1.000 27.20697 195 MET A C 1
ATOM 1511 O O . MET A 1 198 ? 14.73839 11.89592 36.37440 1.000 25.46821 195 MET A O 1
ATOM 1516 N N . VAL A 1 199 ? 16.46793 13.30245 36.05183 1.000 24.43433 196 VAL A N 1
ATOM 1517 C CA . VAL A 1 199 ? 16.83417 12.68505 34.77914 1.000 21.87720 196 VAL A CA 1
ATOM 1518 C C . VAL A 1 199 ? 17.29166 11.24702 34.99282 1.000 26.17566 196 VAL A C 1
ATOM 1519 O O . VAL A 1 199 ? 16.84288 10.32304 34.30162 1.000 28.51094 196 VAL A O 1
ATOM 1523 N N . LYS A 1 200 ? 18.18280 11.03408 35.95828 1.000 28.71812 197 LYS A N 1
ATOM 1524 C CA . LYS A 1 200 ? 18.66031 9.68446 36.23628 1.000 29.37233 197 LYS A CA 1
ATOM 1525 C C . LYS A 1 200 ? 17.56535 8.82822 36.85735 1.000 28.41403 197 LYS A C 1
ATOM 1526 O O . LYS A 1 200 ? 17.44071 7.64044 36.53619 1.000 29.17087 197 LYS A O 1
ATOM 1532 N N . GLY A 1 201 ? 16.76071 9.41560 37.74813 1.000 24.61155 198 GLY A N 1
ATOM 1533 C CA . GLY A 1 201 ? 15.71365 8.65819 38.41081 1.000 24.89175 198 GLY A CA 1
ATOM 1534 C C . GLY A 1 201 ? 14.62107 8.18201 37.47551 1.000 25.19365 198 GLY A C 1
ATOM 1535 O O . GLY A 1 201 ? 14.03292 7.12063 37.69716 1.000 29.14003 198 GLY A O 1
ATOM 1536 N N . MET A 1 202 ? 14.31967 8.95448 36.43562 1.000 26.49019 199 MET A N 1
ATOM 1537 C CA . MET A 1 202 ? 13.33673 8.53109 35.45212 1.000 24.64590 199 MET A CA 1
ATOM 1538 C C . MET A 1 202 ? 13.96135 7.76692 34.29721 1.000 35.59045 199 MET A C 1
ATOM 1539 O O . MET A 1 202 ? 13.24733 7.40299 33.35836 1.000 33.60517 199 MET A O 1
ATOM 1544 N N . GLY A 1 203 ? 15.26698 7.51430 34.34844 1.000 28.12723 200 GLY A N 1
ATOM 1545 C CA . GLY A 1 203 ? 15.90652 6.66691 33.36092 1.000 36.38321 200 GLY A CA 1
ATOM 1546 C C . GLY A 1 203 ? 16.04889 7.28199 31.98936 1.000 42.54837 200 GLY A C 1
ATOM 1547 O O . GLY A 1 203 ? 16.01739 6.55755 30.98845 1.000 39.21729 200 GLY A O 1
ATOM 1548 N N . VAL A 1 204 ? 16.20717 8.60183 31.90980 1.000 26.57694 201 VAL A N 1
ATOM 1549 C CA . VAL A 1 204 ? 16.39313 9.26121 30.62189 1.000 25.50348 201 VAL A CA 1
ATOM 1550 C C . VAL A 1 204 ? 17.77978 9.89283 30.57967 1.000 37.73436 201 VAL A C 1
ATOM 1551 O O . VAL A 1 204 ? 18.63866 9.59015 31.41639 1.000 30.13949 201 VAL A O 1
ATOM 1555 N N . THR A 1 205 ? 18.01615 10.75938 29.59732 1.000 27.18435 202 THR A N 1
ATOM 1556 C CA . THR A 1 205 ? 19.34098 11.30306 29.33946 1.000 32.49180 202 THR A CA 1
ATOM 1557 C C . THR A 1 205 ? 19.27777 12.82151 29.25242 1.000 29.59626 202 THR A C 1
ATOM 1558 O O . THR A 1 205 ? 18.22543 13.40776 28.98822 1.000 29.30783 202 THR A O 1
ATOM 1562 N N . MET A 1 206 ? 20.42573 13.45884 29.47732 1.000 30.46930 203 MET A N 1
ATOM 1563 C CA . MET A 1 206 ? 20.49684 14.91101 29.41939 1.000 24.49196 203 MET A CA 1
ATOM 1564 C C . MET A 1 206 ? 21.85691 15.34095 28.89180 1.000 32.29359 203 MET A C 1
ATOM 1565 O O . MET A 1 206 ? 22.84742 14.61328 29.00268 1.000 31.82277 203 MET A O 1
ATOM 1570 N N . GLU A 1 207 ? 21.88319 16.53568 28.31088 0.818 22.39556 204 GLU A N 1
ATOM 1571 C CA . GLU A 1 207 ? 23.10305 17.21421 27.90142 0.818 25.99687 204 GLU A CA 1
ATOM 1572 C C . GLU A 1 207 ? 23.10202 18.59661 28.52968 0.818 32.12747 204 GLU A C 1
ATOM 1573 O O . GLU A 1 207 ? 22.06637 19.26603 28.56442 0.818 25.10645 204 GLU A O 1
ATOM 1579 N N . THR A 1 208 ? 24.26106 19.02449 29.01565 1.000 36.00172 205 THR A N 1
ATOM 1580 C CA . THR A 1 208 ? 24.40418 20.30350 29.69627 1.000 26.83167 205 THR A CA 1
ATOM 1581 C C . THR A 1 208 ? 25.25250 21.23823 28.84590 1.000 45.37544 205 THR A C 1
ATOM 1582 O O . THR A 1 208 ? 26.36523 20.88064 28.44481 1.000 44.78703 205 THR A O 1
ATOM 1586 N N . HIS A 1 209 ? 24.72456 22.43036 28.57311 1.000 41.83252 206 HIS A N 1
ATOM 1587 C CA . HIS A 1 209 ? 25.39876 23.41908 27.74201 1.000 45.47763 206 HIS A CA 1
ATOM 1588 C C . HIS A 1 209 ? 25.49374 24.73055 28.50452 1.000 44.02152 206 HIS A C 1
ATOM 1589 O O . HIS A 1 209 ? 24.49061 25.21507 29.03633 1.000 34.01960 206 HIS A O 1
ATOM 1596 N N . ARG A 1 210 ? 26.69341 25.30615 28.54755 0.558 44.03292 207 ARG A N 1
ATOM 1597 C CA . ARG A 1 210 ? 26.95613 26.55751 29.25883 0.558 51.01136 207 ARG A CA 1
ATOM 1598 C C . ARG A 1 210 ? 27.43592 27.58770 28.24198 0.558 50.29135 207 ARG A C 1
ATOM 1599 O O . ARG A 1 210 ? 28.63612 27.83573 28.11062 0.558 52.58576 207 ARG A O 1
ATOM 1601 N N . SER A 1 211 ? 26.48433 28.19094 27.52512 0.546 45.12546 208 SER A N 1
ATOM 1602 C CA . SER A 1 211 ? 26.82482 29.16806 26.49476 0.546 49.57810 208 SER A CA 1
ATOM 1603 C C . SER A 1 211 ? 27.57313 30.35495 27.09046 0.546 53.29787 208 SER A C 1
ATOM 1604 O O . SER A 1 211 ? 28.70951 30.65080 26.70312 0.546 58.34647 208 SER A O 1
ATOM 1607 N N . GLY A 1 212 ? 26.94760 31.04835 28.03741 1.000 67.14335 209 GLY A N 1
ATOM 1608 C CA . GLY A 1 212 ? 27.59426 32.15690 28.70980 1.000 67.85626 209 GLY A CA 1
ATOM 1609 C C . GLY A 1 212 ? 27.48872 32.06966 30.21790 1.000 61.50551 209 GLY A C 1
ATOM 1610 O O . GLY A 1 212 ? 28.16993 31.25917 30.85315 1.000 63.32307 209 GLY A O 1
ATOM 1611 N N . ASN A 1 213 ? 26.63508 32.90596 30.80038 1.000 55.05963 210 ASN A N 1
ATOM 1612 C CA . ASN A 1 213 ? 26.38851 32.91082 32.23470 1.000 60.77985 210 ASN A CA 1
ATOM 1613 C C . ASN A 1 213 ? 25.27473 31.96161 32.65071 1.000 63.37186 210 ASN A C 1
ATOM 1614 O O . ASN A 1 213 ? 25.01963 31.82010 33.85153 1.000 62.77182 210 ASN A O 1
ATOM 1619 N N . GLU A 1 214 ? 24.61933 31.29871 31.70030 1.000 45.17429 211 GLU A N 1
ATOM 1620 C CA . GLU A 1 214 ? 23.34669 30.63825 31.95688 1.000 46.26060 211 GLU A CA 1
ATOM 1621 C C . GLU A 1 214 ? 23.41293 29.22890 31.38501 1.000 47.75267 211 GLU A C 1
ATOM 1622 O O . GLU A 1 214 ? 23.70223 29.05201 30.19731 1.000 48.62891 211 GLU A O 1
ATOM 1628 N N . VAL A 1 215 ? 23.15690 28.23255 32.22424 1.000 37.62759 212 VAL A N 1
ATOM 1629 C CA . VAL A 1 215 ? 23.27664 26.83084 31.83568 1.000 30.48644 212 VAL A CA 1
ATOM 1630 C C . VAL A 1 215 ? 21.96370 26.34476 31.23364 1.000 38.49315 212 VAL A C 1
ATOM 1631 O O . VAL A 1 215 ? 20.87123 26.69329 31.70017 1.000 29.17083 212 VAL A O 1
ATOM 1635 N N . LYS A 1 216 ? 22.07480 25.54895 30.17401 1.000 29.53015 213 LYS A N 1
ATOM 1636 C CA . LYS A 1 216 ? 20.93427 24.97655 29.47401 1.000 30.99144 213 LYS A CA 1
ATOM 1637 C C . LYS A 1 216 ? 21.03210 23.45811 29.51952 1.000 35.55814 213 LYS A C 1
ATOM 1638 O O . LYS A 1 216 ? 22.05612 22.88750 29.12730 1.000 29.45373 213 LYS A O 1
ATOM 1644 N N . VAL A 1 217 ? 19.98022 22.80745 30.01270 1.000 25.53230 214 VAL A N 1
ATOM 1645 C CA . VAL A 1 217 ? 19.90435 21.35067 30.06838 1.000 22.93142 214 VAL A CA 1
ATOM 1646 C C . VAL A 1 217 ? 18.89877 20.88995 29.02223 1.000 25.66108 214 VAL A C 1
ATOM 1647 O O . VAL A 1 217 ? 17.77432 21.39977 28.97079 1.000 25.38591 214 VAL A O 1
ATOM 1651 N N . VAL A 1 218 ? 19.30263 19.93551 28.18735 1.000 23.84936 215 VAL A N 1
ATOM 1652 C CA . VAL A 1 218 ? 18.43173 19.33801 27.17799 1.000 26.80563 215 VAL A CA 1
ATOM 1653 C C . VAL A 1 218 ? 18.16142 17.89459 27.58251 1.000 25.87279 215 VAL A C 1
ATOM 1654 O O . VAL A 1 218 ? 19.09434 17.08878 27.66575 1.000 28.14103 215 VAL A O 1
ATOM 1658 N N . ILE A 1 219 ? 16.88917 17.56174 27.80379 1.000 22.53078 216 ILE A N 1
ATOM 1659 C CA . ILE A 1 219 ? 16.47700 16.26693 28.34069 1.000 21.47687 216 ILE A CA 1
ATOM 1660 C C . ILE A 1 219 ? 15.69631 15.51014 27.27415 1.000 23.90210 216 ILE A C 1
ATOM 1661 O O . ILE A 1 219 ? 14.70496 16.01999 26.74022 1.000 24.26592 216 ILE A O 1
ATOM 1666 N N . LYS A 1 220 ? 16.12627 14.28634 26.98647 1.000 28.78709 217 LYS A N 1
ATOM 1667 C CA . LYS A 1 220 ? 15.54051 13.48013 25.92801 1.000 28.89481 217 LYS A CA 1
ATOM 1668 C C . LYS A 1 220 ? 15.05921 12.14852 26.48891 1.000 26.88281 217 LYS A C 1
ATOM 1669 O O . LYS A 1 220 ? 15.65828 11.59416 27.41501 1.000 29.28959 217 LYS A O 1
ATOM 1675 N N . GLY A 1 221 ? 13.95831 11.64443 25.93187 1.000 27.89803 218 GLY A N 1
ATOM 1676 C CA . GLY A 1 221 ? 13.49272 10.30368 26.23176 1.000 36.15089 218 GLY A CA 1
ATOM 1677 C C . GLY A 1 221 ? 12.30405 10.19505 27.16325 1.000 35.88193 218 GLY A C 1
ATOM 1678 O O . GLY A 1 221 ? 11.85500 9.07279 27.43231 1.000 34.62927 218 GLY A O 1
ATOM 1679 N N . LEU A 1 222 ? 11.78220 11.30994 27.66633 1.000 29.51048 219 LEU A N 1
ATOM 1680 C CA . LEU A 1 222 ? 10.63700 11.27633 28.56725 1.000 30.75159 219 LEU A CA 1
ATOM 1681 C C . LEU A 1 222 ? 9.34310 11.08322 27.78688 1.000 27.39287 219 LEU A C 1
ATOM 1682 O O . LEU A 1 222 ? 9.09524 11.78457 26.80071 1.000 29.32561 219 LEU A O 1
ATOM 1687 N N . HIS A 1 223 ? 8.51478 10.13757 28.22814 1.000 26.47715 220 HIS A N 1
ATOM 1688 C CA . HIS A 1 223 ? 7.13574 10.11280 27.76218 1.000 28.79889 220 HIS A CA 1
ATOM 1689 C C . HIS A 1 223 ? 6.45940 11.42140 28.15018 1.000 27.40617 220 HIS A C 1
ATOM 1690 O O . HIS A 1 223 ? 6.77855 12.02226 29.17889 1.000 24.53919 220 HIS A O 1
ATOM 1697 N N . GLU A 1 224 ? 5.51318 11.86335 27.31770 1.000 25.82891 221 GLU A N 1
ATOM 1698 C CA . GLU A 1 224 ? 4.86627 13.14957 27.56233 1.000 27.60424 221 GLU A CA 1
ATOM 1699 C C . GLU A 1 224 ? 4.20840 13.18788 28.93560 1.000 24.21681 221 GLU A C 1
ATOM 1700 O O . GLU A 1 224 ? 4.30173 14.19227 29.65042 1.000 29.66156 221 GLU A O 1
ATOM 1706 N N . SER A 1 225 ? 3.54719 12.10443 29.33055 1.000 24.80991 222 SER A N 1
ATOM 1707 C CA . SER A 1 225 ? 2.90386 12.08463 30.63805 1.000 28.00964 222 SER A CA 1
ATOM 1708 C C . SER A 1 225 ? 3.88106 11.86403 31.78859 1.000 35.55949 222 SER A C 1
ATOM 1709 O O . SER A 1 225 ? 3.45282 11.89167 32.94851 1.000 45.50166 222 SER A O 1
ATOM 1712 N N . GLN A 1 226 ? 5.16854 11.64491 31.50704 1.000 26.81002 223 GLN A N 1
ATOM 1713 C CA . GLN A 1 226 ? 6.19308 11.66976 32.54514 1.000 28.31655 223 GLN A CA 1
ATOM 1714 C C . GLN A 1 226 ? 6.78038 13.05813 32.74665 1.000 40.31444 223 GLN A C 1
ATOM 1715 O O . GLN A 1 226 ? 7.43013 13.30122 33.77152 1.000 32.30340 223 GLN A O 1
ATOM 1721 N N . GLN A 1 227 ? 6.58950 13.95927 31.77924 1.000 37.37244 224 GLN A N 1
ATOM 1722 C CA . GLN A 1 227 ? 7.13131 15.30844 31.89518 1.000 35.21062 224 GLN A CA 1
ATOM 1723 C C . GLN A 1 227 ? 6.59800 16.02017 33.12783 1.000 39.48192 224 GLN A C 1
ATOM 1724 O O . GLN A 1 227 ? 7.32670 16.79188 33.75923 1.000 37.76110 224 GLN A O 1
ATOM 1730 N N . GLU A 1 228 ? 5.34084 15.75825 33.49407 0.876 31.51853 225 GLU A N 1
ATOM 1731 C CA . GLU A 1 228 ? 4.73030 16.44812 34.62587 0.876 34.54585 225 GLU A CA 1
ATOM 1732 C C . GLU A 1 228 ? 5.48901 16.18006 35.92161 0.876 34.11943 225 GLU A C 1
ATOM 1733 O O . GLU A 1 228 ? 5.60990 17.07026 36.77103 0.876 28.57235 225 GLU A O 1
ATOM 1739 N N . VAL A 1 229 ? 6.01592 14.96447 36.08821 1.000 28.74608 226 VAL A N 1
ATOM 1740 C CA . VAL A 1 229 ? 6.78116 14.64395 37.29198 1.000 26.53378 226 VAL A CA 1
ATOM 1741 C C . VAL A 1 229 ? 8.06028 15.47085 37.33931 1.000 28.18251 226 VAL A C 1
ATOM 1742 O O . VAL A 1 229 ? 8.40394 16.06203 38.37116 1.000 26.48807 226 VAL A O 1
ATOM 1746 N N . LEU A 1 230 ? 8.78551 15.52367 36.22183 1.000 29.78325 227 LEU A N 1
ATOM 1747 C CA . LEU A 1 230 ? 10.02248 16.29434 36.19375 1.000 33.03610 227 LEU A CA 1
ATOM 1748 C C . LEU A 1 230 ? 9.74586 17.78296 36.36857 1.000 29.04171 227 LEU A C 1
ATOM 1749 O O . LEU A 1 230 ? 10.47418 18.46881 37.09173 1.000 26.67045 227 LEU A O 1
ATOM 1754 N N . LEU A 1 231 ? 8.69007 18.29987 35.73202 1.000 23.97881 228 LEU A N 1
ATOM 1755 C CA . LEU A 1 231 ? 8.35163 19.71278 35.90026 1.000 23.12604 228 LEU A CA 1
ATOM 1756 C C . LEU A 1 231 ? 8.02972 20.04114 37.34844 1.000 26.05387 228 LEU A C 1
ATOM 1757 O O . LEU A 1 231 ? 8.51513 21.04129 37.88928 1.000 28.32467 228 LEU A O 1
ATOM 1762 N N . GLU A 1 232 ? 7.18771 19.22340 37.98562 1.000 26.24405 229 GLU A N 1
ATOM 1763 C CA . GLU A 1 232 ? 6.82270 19.48727 39.37321 1.000 27.47822 229 GLU A CA 1
ATOM 1764 C C . GLU A 1 232 ? 8.04634 19.51044 40.27179 1.000 27.88093 229 GLU A C 1
ATOM 1765 O O . GLU A 1 232 ? 8.17474 20.38697 41.12973 1.000 25.02228 229 GLU A O 1
ATOM 1771 N N . ALA A 1 233 ? 8.96236 18.56444 40.08467 1.000 24.05781 230 ALA A N 1
ATOM 1772 C CA . ALA A 1 233 ? 10.15841 18.54021 40.91566 1.000 24.86951 230 ALA A CA 1
ATOM 1773 C C . ALA A 1 233 ? 11.04279 19.75218 40.65608 1.000 23.91756 230 ALA A C 1
ATOM 1774 O O . ALA A 1 233 ? 11.56044 20.36106 41.60011 1.000 21.19191 230 ALA A O 1
ATOM 1776 N N . VAL A 1 234 ? 11.22996 20.11500 39.38326 1.000 21.49301 231 VAL A N 1
ATOM 1777 C CA . VAL A 1 234 ? 12.15418 21.18998 39.03505 1.000 20.54220 231 VAL A CA 1
ATOM 1778 C C . VAL A 1 234 ? 11.54229 22.55510 39.32625 1.000 21.10830 231 VAL A C 1
ATOM 1779 O O . VAL A 1 234 ? 12.21049 23.43517 39.88901 1.000 20.46806 231 VAL A O 1
ATOM 1783 N N . LEU A 1 235 ? 10.27764 22.76715 38.93859 1.000 22.08074 232 LEU A N 1
ATOM 1784 C CA . LEU A 1 235 ? 9.64031 24.05305 39.21011 1.000 22.82039 232 LEU A CA 1
ATOM 1785 C C . LEU A 1 235 ? 9.54928 24.30820 40.70843 1.000 19.41898 232 LEU A C 1
ATOM 1786 O O . LEU A 1 235 ? 9.77771 25.43341 41.17000 1.000 23.06717 232 LEU A O 1
ATOM 1791 N N . PHE A 1 236 ? 9.21889 23.26978 41.48083 1.000 20.24102 233 PHE A N 1
ATOM 1792 C CA . PHE A 1 236 ? 9.12733 23.40479 42.93190 1.000 24.61811 233 PHE A CA 1
ATOM 1793 C C . PHE A 1 236 ? 10.49446 23.69751 43.54350 1.000 24.10905 233 PHE A C 1
ATOM 1794 O O . PHE A 1 236 ? 10.63037 24.58483 44.39586 1.000 21.76108 233 PHE A O 1
ATOM 1802 N N . ALA A 1 237 ? 11.52250 22.95937 43.11996 1.000 20.57644 234 ALA A N 1
ATOM 1803 C CA . ALA A 1 237 ? 12.87146 23.20844 43.61827 1.000 18.85448 234 ALA A CA 1
ATOM 1804 C C . ALA A 1 237 ? 13.33597 24.61826 43.27600 1.000 22.24437 234 ALA A C 1
ATOM 1805 O O . ALA A 1 237 ? 13.99552 25.27850 44.08563 1.000 24.24287 234 ALA A O 1
ATOM 1807 N N . ALA A 1 238 ? 13.00725 25.09460 42.07473 1.000 20.74317 235 ALA A N 1
ATOM 1808 C CA . ALA A 1 238 ? 13.43748 26.42719 41.66922 1.000 21.58817 235 ALA A CA 1
ATOM 1809 C C . ALA A 1 238 ? 12.77764 27.50275 42.52434 1.000 21.46243 235 ALA A C 1
ATOM 1810 O O . ALA A 1 238 ? 13.42731 28.47903 42.91255 1.000 23.20331 235 ALA A O 1
ATOM 1812 N N . GLU A 1 239 ? 11.49184 27.33648 42.83551 1.000 21.85193 236 GLU A N 1
ATOM 1813 C CA . GLU A 1 239 ? 10.81983 28.29624 43.70802 1.000 21.76441 236 GLU A CA 1
ATOM 1814 C C . GLU A 1 239 ? 11.39451 28.25807 45.12015 1.000 33.32339 236 GLU A C 1
ATOM 1815 O O . GLU A 1 239 ? 11.59488 29.30753 45.74607 1.000 27.40570 236 GLU A O 1
ATOM 1821 N N . LEU A 1 240 ? 11.68382 27.05990 45.63177 1.000 27.35490 237 LEU A N 1
ATOM 1822 C CA . LEU A 1 240 ? 12.18956 26.94371 46.99451 1.000 24.63069 237 LEU A CA 1
ATOM 1823 C C . LEU A 1 240 ? 13.57496 27.56096 47.14324 1.000 33.73078 237 LEU A C 1
ATOM 1824 O O . LEU A 1 240 ? 13.88746 28.12139 48.19613 1.000 25.43447 237 LEU A O 1
ATOM 1829 N N . MET A 1 241 ? 14.41505 27.48928 46.11440 1.000 21.53623 238 MET A N 1
ATOM 1830 C CA . MET A 1 241 ? 15.77945 27.98148 46.23524 1.000 22.42047 238 MET A CA 1
ATOM 1831 C C . MET A 1 241 ? 16.00168 29.33017 45.56034 1.000 30.26604 238 MET A C 1
ATOM 1832 O O . MET A 1 241 ? 17.14606 29.78951 45.48942 1.000 32.90214 238 MET A O 1
ATOM 1837 N N . GLY A 1 242 ? 14.94059 29.98509 45.09353 1.000 29.28220 239 GLY A N 1
ATOM 1838 C CA . GLY A 1 242 ? 15.05386 31.31227 44.51276 1.000 33.25608 239 GLY A CA 1
ATOM 1839 C C . GLY A 1 242 ? 15.82081 31.37722 43.20741 1.000 38.77661 239 GLY A C 1
ATOM 1840 O O . GLY A 1 242 ? 16.72025 32.20914 43.04690 1.000 39.64201 239 GLY A O 1
ATOM 1841 N N . VAL A 1 243 ? 15.47851 30.50020 42.26847 1.000 27.13011 240 VAL A N 1
ATOM 1842 C CA . VAL A 1 243 ? 16.08101 30.47181 40.94361 1.000 27.50075 240 VAL A CA 1
ATOM 1843 C C . VAL A 1 243 ? 14.95856 30.48106 39.92105 1.000 22.56122 240 VAL A C 1
ATOM 1844 O O . VAL A 1 243 ? 13.95899 29.77508 40.08222 1.000 28.72261 240 VAL A O 1
ATOM 1848 N N . ARG A 1 244 ? 15.11691 31.28061 38.87228 1.000 27.55214 241 ARG A N 1
ATOM 1849 C CA . ARG A 1 244 ? 14.18789 31.24004 37.75548 1.000 26.72985 241 ARG A CA 1
ATOM 1850 C C . ARG A 1 244 ? 14.67541 30.22867 36.72745 1.000 26.93788 241 ARG A C 1
ATOM 1851 O O . ARG A 1 244 ? 15.86645 30.17040 36.41019 1.000 26.63003 241 ARG A O 1
ATOM 1859 N N . VAL A 1 245 ? 13.75272 29.41602 36.22744 1.000 25.87122 242 VAL A N 1
ATOM 1860 C CA . VAL A 1 245 ? 14.04718 28.51161 35.12656 1.000 25.79196 242 VAL A CA 1
ATOM 1861 C C . VAL A 1 245 ? 13.06519 28.80541 34.00429 1.000 24.53725 242 VAL A C 1
ATOM 1862 O O . VAL A 1 245 ? 11.92096 29.20932 34.23928 1.000 31.42741 242 VAL A O 1
ATOM 1866 N N . ARG A 1 246 ? 13.53026 28.62328 32.77506 1.000 23.71715 243 ARG A N 1
ATOM 1867 C CA . ARG A 1 246 ? 12.68280 28.67825 31.59316 1.000 25.04915 243 ARG A CA 1
ATOM 1868 C C . ARG A 1 246 ? 12.60812 27.27505 31.00938 1.000 24.13946 243 ARG A C 1
ATOM 1869 O O . ARG A 1 246 ? 13.64248 26.68550 30.67765 1.000 25.18408 243 ARG A O 1
ATOM 1877 N N . ILE A 1 247 ? 11.39713 26.73608 30.89999 1.000 22.32679 244 ILE A N 1
ATOM 1878 C CA . ILE A 1 247 ? 11.19031 25.36186 30.45688 1.000 20.10730 244 ILE A CA 1
ATOM 1879 C C . ILE A 1 247 ? 10.42838 25.39116 29.13838 1.000 27.81835 244 ILE A C 1
ATOM 1880 O O . ILE A 1 247 ? 9.30409 25.90585 29.07571 1.000 27.63215 244 ILE A O 1
ATOM 1885 N N . ARG A 1 248 ? 11.04417 24.84120 28.08930 1.000 29.32079 245 ARG A N 1
ATOM 1886 C CA . ARG A 1 248 ? 10.46945 24.75977 26.75226 1.000 27.23453 245 ARG A CA 1
ATOM 1887 C C . ARG A 1 248 ? 10.36510 23.30014 26.33153 1.000 34.59433 245 ARG A C 1
ATOM 1888 O O . ARG A 1 248 ? 11.19843 22.46901 26.70884 1.000 33.43507 245 ARG A O 1
ATOM 1896 N N . PHE A 1 249 ? 9.34381 22.99589 25.53105 1.000 27.45824 246 PHE A N 1
ATOM 1897 C CA . PHE A 1 249 ? 9.06670 21.63437 25.09447 1.000 33.29142 246 PHE A CA 1
ATOM 1898 C C . PHE A 1 249 ? 9.03395 21.54529 23.57712 1.000 53.56169 246 PHE A C 1
ATOM 1899 O O . PHE A 1 249 ? 8.46231 22.40843 22.90505 1.000 41.52351 246 PHE A O 1
ATOM 1907 N N . LYS A 1 250 ? 9.64379 20.48665 23.04843 1.000 52.62835 247 LYS A N 1
ATOM 1908 C CA . LYS A 1 250 ? 9.46962 20.03530 21.68093 1.000 45.26086 247 LYS A CA 1
ATOM 1909 C C . LYS A 1 250 ? 8.65259 18.73993 21.70838 1.000 47.88582 247 LYS A C 1
ATOM 1910 O O . LYS A 1 250 ? 7.77343 18.58128 22.57440 1.000 69.59183 247 LYS A O 1
ATOM 1916 N N . GLY A 1 251 ? 8.93317 17.82763 20.78376 0.615 52.50332 248 GLY A N 1
ATOM 1917 C CA . GLY A 1 251 ? 8.24784 16.55123 20.77328 0.615 52.68101 248 GLY A CA 1
ATOM 1918 C C . GLY A 1 251 ? 8.54097 15.73499 22.01458 0.615 58.32640 248 GLY A C 1
ATOM 1919 O O . GLY A 1 251 ? 7.73264 15.69064 22.94704 0.615 62.25622 248 GLY A O 1
ATOM 1920 N N . ASP A 1 252 ? 9.70485 15.08948 22.03842 0.570 36.82133 249 ASP A N 1
ATOM 1921 C CA . ASP A 1 252 ? 10.14501 14.30029 23.17926 0.570 39.41116 249 ASP A CA 1
ATOM 1922 C C . ASP A 1 252 ? 11.24517 15.00006 23.96802 0.570 31.67493 249 ASP A C 1
ATOM 1923 O O . ASP A 1 252 ? 11.85523 14.38234 24.84686 0.570 45.20187 249 ASP A O 1
ATOM 1928 N N . THR A 1 253 ? 11.51033 16.27126 23.67692 1.000 36.81742 250 THR A N 1
ATOM 1929 C CA . THR A 1 253 ? 12.66059 16.98910 24.21149 1.000 30.48143 250 THR A CA 1
ATOM 1930 C C . THR A 1 253 ? 12.20279 18.11977 25.12215 1.000 37.37377 250 THR A C 1
ATOM 1931 O O . THR A 1 253 ? 11.35635 18.93174 24.73437 1.000 29.93597 250 THR A O 1
ATOM 1935 N N . VAL A 1 254 ? 12.77914 18.17869 26.32076 1.000 28.11243 251 VAL A N 1
ATOM 1936 C CA . VAL A 1 254 ? 12.53593 19.25230 27.27616 1.000 27.69866 251 VAL A CA 1
ATOM 1937 C C . VAL A 1 254 ? 13.83036 20.03318 27.45871 1.000 27.45128 251 VAL A C 1
ATOM 1938 O O . VAL A 1 254 ? 14.88828 19.44598 27.71747 1.000 24.42989 251 VAL A O 1
ATOM 1942 N N . THR A 1 255 ? 13.74949 21.35239 27.32472 1.000 22.95673 252 THR A N 1
ATOM 1943 C CA . THR A 1 255 ? 14.89464 22.23085 27.52288 1.000 21.88831 252 THR A CA 1
ATOM 1944 C C . THR A 1 255 ? 14.64619 23.13220 28.72421 1.000 25.11015 252 THR A C 1
ATOM 1945 O O . THR A 1 255 ? 13.60746 23.79519 28.80176 1.000 26.45274 252 THR A O 1
ATOM 1949 N N . ILE A 1 256 ? 15.60348 23.15807 29.65170 1.000 21.55436 253 ILE A N 1
ATOM 1950 C CA . ILE A 1 256 ? 15.50874 23.95122 30.87411 1.000 21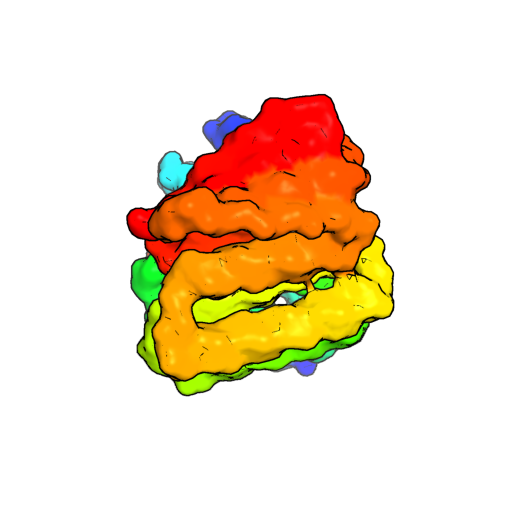.04571 253 ILE A CA 1
ATOM 1951 C C . ILE A 1 256 ? 16.70978 24.88280 30.94184 1.000 25.40087 253 ILE A C 1
ATOM 1952 O O . ILE A 1 256 ? 17.85900 24.42335 30.99117 1.000 24.37922 253 ILE A O 1
ATOM 1957 N N . VAL A 1 257 ? 16.44625 26.18603 30.95693 1.000 20.92235 254 VAL A N 1
ATOM 1958 C CA . VAL A 1 257 ? 17.48384 27.19500 31.13097 1.000 20.33168 254 VAL A CA 1
ATOM 1959 C C . VAL A 1 257 ? 17.44296 27.65766 32.58141 1.000 24.53517 254 VAL A C 1
ATOM 1960 O O . VAL A 1 257 ? 16.39838 28.10505 33.07021 1.000 25.95368 254 VAL A O 1
ATOM 1964 N N . VAL A 1 258 ? 18.57193 27.54539 33.27202 1.000 25.37768 255 VAL A N 1
ATOM 1965 C CA . VAL A 1 258 ? 18.68853 27.95602 34.66741 1.000 28.13494 255 VAL A CA 1
ATOM 1966 C C . VAL A 1 258 ? 19.23770 29.37709 34.67738 1.000 28.70872 255 VAL A C 1
ATOM 1967 O O . VAL A 1 258 ? 20.39138 29.60975 34.29957 1.000 31.33485 255 VAL A O 1
ATOM 1971 N N . ARG A 1 259 ? 18.40673 30.32957 35.09790 1.000 29.43510 256 ARG A N 1
ATOM 1972 C CA . ARG A 1 259 ? 18.73495 31.74277 34.96952 1.000 36.60904 256 ARG A CA 1
ATOM 1973 C C . ARG A 1 259 ? 19.69652 32.18349 36.06641 1.000 36.00093 256 ARG A C 1
ATOM 1974 O O . ARG A 1 259 ? 19.56458 31.78954 37.22859 1.000 37.31661 256 ARG A O 1
ATOM 1982 N N . GLU A 1 260 ? 20.66885 33.00731 35.68658 1.000 40.65294 257 GLU A N 1
ATOM 1983 C CA . GLU A 1 260 ? 21.67203 33.49069 36.62641 1.000 38.83265 257 GLU A CA 1
ATOM 1984 C C . GLU A 1 260 ? 21.72778 35.01464 36.62950 1.000 50.74043 257 GLU A C 1
ATOM 1985 O O . GLU A 1 260 ? 22.06026 35.63558 35.62021 1.000 57.36288 257 GLU A O 1
ATOM 1991 N N . LYS B 2 4 ? 4.17060 3.79262 68.70167 1.000 40.53542 4 LYS B N 1
ATOM 1992 C CA . LYS B 2 4 ? 3.47308 4.20795 67.48964 1.000 36.37827 4 LYS B CA 1
ATOM 1993 C C . LYS B 2 4 ? 2.22560 5.00725 67.84210 1.000 39.22305 4 LYS B C 1
ATOM 1994 O O . LYS B 2 4 ? 1.94254 6.03715 67.22773 1.000 44.86349 4 LYS B O 1
ATOM 2000 N N . LYS B 2 5 ? 1.48246 4.52134 68.84042 0.693 37.57281 5 LYS B N 1
ATOM 2001 C CA . LYS B 2 5 ? 0.29357 5.23606 69.29395 0.693 45.31596 5 LYS B CA 1
ATOM 2002 C C . LYS B 2 5 ? 0.65252 6.62288 69.81040 0.693 34.24430 5 LYS B C 1
ATOM 2003 O O . LYS B 2 5 ? -0.07431 7.59364 69.56621 0.693 32.58930 5 LYS B O 1
ATOM 2009 N N . GLU B 2 6 ? 1.77245 6.73385 70.52869 1.000 40.20518 6 GLU B N 1
ATOM 2010 C CA . GLU B 2 6 ? 2.19001 8.02963 71.05248 1.000 41.25357 6 GLU B CA 1
ATOM 2011 C C . GLU B 2 6 ? 2.61642 8.96271 69.92783 1.000 35.89684 6 GLU B C 1
ATOM 2012 O O . GLU B 2 6 ? 2.32695 10.16477 69.96832 1.000 34.72581 6 GLU B O 1
ATOM 2018 N N . LEU B 2 7 ? 3.30275 8.42497 68.91519 1.000 32.41060 7 LEU B N 1
ATOM 2019 C CA . LEU B 2 7 ? 3.69992 9.24110 67.77285 1.000 40.51191 7 LEU B CA 1
ATOM 2020 C C . LEU B 2 7 ? 2.48564 9.71118 66.98331 1.000 34.27032 7 LEU B C 1
ATOM 2021 O O . LEU B 2 7 ? 2.42884 10.87041 66.55699 1.000 33.81721 7 LEU B O 1
ATOM 2026 N N . ALA B 2 8 ? 1.50435 8.82554 66.78347 1.000 31.91500 8 ALA B N 1
ATOM 2027 C CA . ALA B 2 8 ? 0.31007 9.18971 66.02516 1.000 31.27213 8 ALA B CA 1
ATOM 2028 C C . ALA B 2 8 ? -0.45973 10.31672 66.70359 1.000 33.58338 8 ALA B C 1
ATOM 2029 O O . ALA B 2 8 ? -0.92493 11.24884 66.03771 1.000 32.87578 8 ALA B O 1
ATOM 2031 N N . LYS B 2 9 ? -0.60781 10.24932 68.02854 1.000 36.00796 9 LYS B N 1
ATOM 2032 C CA . LYS B 2 9 ? -1.27742 11.33116 68.74385 1.000 36.39092 9 LYS B CA 1
ATOM 2033 C C . LYS B 2 9 ? -0.51261 12.64134 68.59604 1.000 41.43498 9 LYS B C 1
ATOM 2034 O O . LYS B 2 9 ? -1.11872 13.70873 68.44150 1.000 36.85451 9 LYS B O 1
ATOM 2040 N N . GLU B 2 10 ? 0.82195 12.57958 68.62132 0.846 30.93655 10 GLU B N 1
ATOM 2041 C CA . GLU B 2 10 ? 1.61513 13.79561 68.48054 0.846 27.34250 10 GLU B CA 1
ATOM 2042 C C . GLU B 2 10 ? 1.50402 14.35726 67.06605 0.846 29.77941 10 GLU B C 1
ATOM 2043 O O . GLU B 2 10 ? 1.47012 15.57941 66.87715 0.846 27.46202 10 GLU B O 1
ATOM 2049 N N . VAL B 2 11 ? 1.41811 13.47820 66.06336 1.000 28.82977 11 VAL B N 1
ATOM 2050 C CA . VAL B 2 11 ? 1.21771 13.92597 64.68431 1.000 28.24408 11 VAL B CA 1
ATOM 2051 C C . VAL B 2 11 ? -0.11361 14.65644 64.55014 1.000 24.78983 11 VAL B C 1
ATOM 2052 O O . VAL B 2 11 ? -0.19791 15.73024 63.93846 1.000 26.23524 11 VAL B O 1
ATOM 2056 N N . ILE B 2 12 ? -1.17830 14.07570 65.11236 1.000 28.81876 12 ILE B N 1
ATOM 2057 C CA . ILE B 2 12 ? -2.50218 14.69079 65.03672 1.000 28.02236 12 ILE B CA 1
ATOM 2058 C C . ILE B 2 12 ? -2.51315 16.02349 65.77129 1.000 26.05691 12 ILE B C 1
ATOM 2059 O O . ILE B 2 12 ? -3.07699 17.01122 65.28568 1.000 25.09913 12 ILE B O 1
ATOM 2064 N N . GLU B 2 13 ? -1.88700 16.07186 66.95231 1.000 33.44563 13 GLU B N 1
ATOM 2065 C CA . GLU B 2 13 ? -1.85444 17.30789 67.72885 1.000 39.82272 13 GLU B CA 1
ATOM 2066 C C . GLU B 2 13 ? -1.11070 18.40587 66.98054 1.000 33.53274 13 GLU B C 1
ATOM 2067 O O . GLU B 2 13 ? -1.55178 19.56059 66.95506 1.000 36.34345 13 GLU B O 1
ATOM 2073 N N . THR B 2 14 ? 0.02882 18.06490 66.37288 1.000 28.74757 14 THR B N 1
ATOM 2074 C CA . THR B 2 14 ? 0.81123 19.06626 65.65616 1.000 28.08614 14 THR B CA 1
ATOM 2075 C C . THR B 2 14 ? 0.09860 19.50979 64.38748 1.000 30.47207 14 THR B C 1
ATOM 2076 O O . THR B 2 14 ? 0.16429 20.68456 64.01093 1.000 32.29174 14 THR B O 1
ATOM 2080 N N . ALA B 2 15 ? -0.58774 18.58127 63.71527 1.000 30.24545 15 ALA B N 1
ATOM 2081 C CA . ALA B 2 15 ? -1.34391 18.94133 62.52088 1.000 25.38687 15 ALA B CA 1
ATOM 2082 C C . ALA B 2 15 ? -2.47750 19.90278 62.85505 1.000 26.49304 15 ALA B C 1
ATOM 2083 O O . ALA B 2 15 ? -2.75170 20.83992 62.09488 1.000 29.62064 15 ALA B O 1
ATOM 2085 N N . LYS B 2 16 ? -3.14756 19.69185 63.99158 1.000 28.88236 16 LYS B N 1
ATOM 2086 C CA . LYS B 2 16 ? -4.20185 20.61665 64.39508 1.000 34.60166 16 LYS B CA 1
ATOM 2087 C C . LYS B 2 16 ? -3.64060 22.00191 64.68571 1.000 32.63503 16 LYS B C 1
ATOM 2088 O O . LYS B 2 16 ? -4.23715 23.01288 64.29642 1.000 37.11330 16 LYS B O 1
ATOM 2094 N N . LYS B 2 17 ? -2.48814 22.07027 65.35755 1.000 32.68036 17 LYS B N 1
ATOM 2095 C CA . LYS B 2 17 ? -1.87171 23.36600 65.62510 1.000 31.80141 17 LYS B CA 1
ATOM 2096 C C . LYS B 2 17 ? -1.47590 24.06691 64.33222 1.000 36.98293 17 LYS B C 1
ATOM 2097 O O . LYS B 2 17 ? -1.65842 25.28232 64.19604 1.000 36.63362 17 LYS B O 1
ATOM 2103 N N . LEU B 2 18 ? -0.93508 23.31456 63.36996 1.000 32.18217 18 LEU B N 1
ATOM 2104 C CA . LEU B 2 18 ? -0.56375 23.90100 62.08533 1.000 27.22707 18 LEU B CA 1
ATOM 2105 C C . LEU B 2 18 ? -1.78272 24.42002 61.33226 1.000 28.61318 18 LEU B C 1
ATOM 2106 O O . LEU B 2 18 ? -1.74190 25.51181 60.75110 1.000 34.28034 18 LEU B O 1
ATOM 2111 N N . ILE B 2 19 ? -2.87191 23.64861 61.31962 1.000 27.76807 19 ILE B N 1
ATOM 2112 C CA . ILE B 2 19 ? -4.06753 24.06986 60.59449 1.000 28.77561 19 ILE B CA 1
ATOM 2113 C C . ILE B 2 19 ? -4.63364 25.34745 61.19873 1.000 31.48244 19 ILE B C 1
ATOM 2114 O O . ILE B 2 19 ? -5.08213 26.24644 60.47690 1.000 33.64037 19 ILE B O 1
ATOM 2119 N N . GLU B 2 20 ? -4.61090 25.45743 62.53038 0.842 29.01236 20 GLU B N 1
ATOM 2120 C CA . GLU B 2 20 ? -5.08653 26.68181 63.16573 0.842 31.12343 20 GLU B CA 1
ATOM 2121 C C . GLU B 2 20 ? -4.19170 27.86331 62.81509 0.842 34.66600 20 GLU B C 1
ATOM 2122 O O . GLU B 2 20 ? -4.67793 28.98231 62.61297 0.842 38.25141 20 GLU B O 1
ATOM 2128 N N . LYS B 2 21 ? -2.88128 27.62987 62.73404 0.861 35.83711 21 LYS B N 1
ATOM 2129 C CA . LYS B 2 21 ? -1.95717 28.68332 62.32996 0.861 34.10323 21 LYS B CA 1
ATOM 2130 C C . LYS B 2 21 ? -2.21802 29.11923 60.89359 0.861 36.08933 21 LYS B C 1
ATOM 2131 O O . LYS B 2 21 ? -2.27823 30.31831 60.59571 0.861 41.02189 21 LYS B O 1
ATOM 2137 N N . LEU B 2 22 ? -2.38604 28.14992 59.98896 1.000 30.29705 22 LEU B N 1
ATOM 2138 C CA . LEU B 2 22 ? -2.62634 28.46321 58.58438 1.000 33.51550 22 LEU B CA 1
ATOM 2139 C C . LEU B 2 22 ? -3.93992 29.20704 58.38701 1.000 36.32309 22 LEU B C 1
ATOM 2140 O O . LEU B 2 22 ? -4.06863 30.00020 57.44774 1.000 43.71841 22 LEU B O 1
ATOM 2145 N N . ALA B 2 23 ? -4.92004 28.96458 59.25093 1.000 35.72285 23 ALA B N 1
ATOM 2146 C CA . ALA B 2 23 ? -6.23197 29.58490 59.11588 1.000 37.63328 23 ALA B CA 1
ATOM 2147 C C . ALA B 2 23 ? -6.21169 31.03695 59.58014 1.000 43.79109 23 ALA B C 1
ATOM 2148 O O . ALA B 2 23 ? -7.20009 31.75764 59.43238 1.000 45.35770 23 ALA B O 1
#